Protein AF-A0AA36MC45-F1 (afdb_monomer_lite)

Secondary structure (DSSP, 8-state):
-HHHHHHHHHHHHHHHHHHHHHHHHHHHHHHHHHHHHHHTS-----S-----PPP-GGG--S--EE--STTBPPEEHHHHHTT----TTS-HHHHHHHHHHHHHHHHB--STTT--S-TTTTTSS-PPPPPHHHHHHHHHHHHHHTT---GGGGGTTHHHHHT-HHHHHT-SSHHHHHHHHHHHHHHHHHHHHHHHHHHHHHHHHHHTPEEETTTTEEEPHHHHHHHS----HHHHHHHHHHHHHHHHHHT--

Radius of gyration: 26.55 Å; chains: 1; bounding box: 64×47×85 Å

Foldseek 3Di:
DVVVVVVVVVVVVVVVVVVVVVVVLVVVVVVVVVVLVVLLPDPPDDPDDPPPQFQAPVLAPDWAWDDDDPPFDTDGLVVQCPPPDQDSPDPLLQSLLSSLLSNCFVGRQDPPVVDPPDPVVLVPPDDDDDDPVVVVSSLLRRCSRRNLNDPLLVVQPVSLVVVDPVLVVQDVDSVSSVVSSVVSNVVVSVSSSSNSSSNVSNVVQQSQWDQDPVVRGTHGPVNCVVPPPPPPVVVVVVVVVVVVVVVVVVVVD

pLDDT: mean 75.6, std 16.51, range [36.16, 95.88]

Structure (mmCIF, N/CA/C/O backbone):
data_AF-A0AA36MC45-F1
#
_entry.id   AF-A0AA36MC45-F1
#
loop_
_atom_site.group_PDB
_atom_site.id
_atom_site.type_symbol
_atom_site.label_atom_id
_atom_site.label_alt_id
_atom_site.label_comp_id
_atom_site.label_asym_id
_atom_site.label_entity_id
_atom_site.label_seq_id
_atom_site.pdbx_PDB_ins_code
_atom_site.Cartn_x
_atom_site.Cartn_y
_atom_site.Cartn_z
_atom_site.occupancy
_atom_site.B_iso_or_equiv
_atom_site.auth_seq_id
_atom_site.auth_comp_id
_atom_site.auth_asym_id
_atom_site.auth_atom_id
_atom_site.pdbx_PDB_model_num
ATOM 1 N N . MET A 1 1 ? -4.627 -20.693 -58.124 1.00 57.94 1 MET A N 1
ATOM 2 C CA . MET A 1 1 ? -5.281 -19.394 -57.821 1.00 57.94 1 MET A CA 1
ATOM 3 C C . MET A 1 1 ? -6.273 -19.441 -56.652 1.00 57.94 1 MET A C 1
ATOM 5 O O . MET A 1 1 ? -6.191 -18.562 -55.808 1.00 57.94 1 MET A O 1
ATOM 9 N N . ARG A 1 2 ? -7.156 -20.450 -56.522 1.00 63.50 2 ARG A N 1
ATOM 10 C CA . ARG A 1 2 ? -8.127 -20.527 -55.399 1.00 63.50 2 ARG A CA 1
ATOM 11 C C . ARG A 1 2 ? -7.493 -20.601 -53.994 1.00 63.50 2 ARG A C 1
ATOM 13 O O . ARG A 1 2 ? -7.976 -19.937 -53.088 1.00 63.50 2 ARG A O 1
ATOM 20 N N . ALA A 1 3 ? -6.378 -21.319 -53.832 1.00 69.06 3 ALA A N 1
ATOM 21 C CA . ALA A 1 3 ? -5.679 -21.430 -52.543 1.00 69.06 3 ALA A CA 1
ATOM 22 C C . ALA A 1 3 ? -5.082 -20.094 -52.048 1.00 69.06 3 ALA A C 1
ATOM 24 O O . ALA A 1 3 ? -5.186 -19.765 -50.872 1.00 69.06 3 ALA A O 1
ATOM 25 N N . ALA A 1 4 ? -4.526 -19.281 -52.953 1.00 67.94 4 ALA A N 1
ATOM 26 C CA . ALA A 1 4 ? -3.970 -17.970 -52.607 1.00 67.94 4 ALA A CA 1
ATOM 27 C C . ALA A 1 4 ? -5.061 -16.966 -52.188 1.00 67.94 4 ALA A C 1
ATOM 29 O O . ALA A 1 4 ? -4.868 -16.197 -51.252 1.00 67.94 4 ALA A O 1
ATOM 30 N N . ALA A 1 5 ? -6.231 -17.010 -52.836 1.00 75.31 5 ALA A N 1
ATOM 31 C CA . ALA A 1 5 ? -7.375 -16.178 -52.460 1.00 75.31 5 ALA A CA 1
ATOM 32 C C . ALA A 1 5 ? -7.926 -16.536 -51.064 1.00 75.31 5 ALA A C 1
ATOM 34 O O . ALA A 1 5 ? -8.282 -15.635 -50.306 1.00 75.31 5 ALA A O 1
ATOM 35 N N . SER A 1 6 ? -7.931 -17.826 -50.705 1.00 79.12 6 SER A N 1
ATOM 36 C CA . SER A 1 6 ? -8.333 -18.305 -49.373 1.00 79.12 6 SER A CA 1
ATOM 37 C C . SER A 1 6 ? -7.405 -17.789 -48.269 1.00 79.12 6 SER A C 1
ATOM 39 O O . SER A 1 6 ? -7.880 -17.235 -47.283 1.00 79.12 6 SER A O 1
ATOM 41 N N . LEU A 1 7 ? -6.084 -17.882 -48.466 1.00 77.06 7 LEU A N 1
ATOM 42 C CA . LEU A 1 7 ? -5.090 -17.414 -47.489 1.00 77.06 7 LEU A CA 1
ATOM 43 C C . LEU A 1 7 ? -5.151 -15.895 -47.262 1.00 77.06 7 LEU A C 1
ATOM 45 O O . LEU A 1 7 ? -4.988 -15.419 -46.140 1.00 77.06 7 LEU A O 1
ATOM 49 N N . ILE A 1 8 ? -5.422 -15.115 -48.314 1.00 79.75 8 ILE A N 1
ATOM 50 C CA . ILE A 1 8 ? -5.584 -13.657 -48.199 1.00 79.75 8 ILE A CA 1
ATOM 51 C C . ILE A 1 8 ? -6.858 -13.305 -47.418 1.00 79.75 8 ILE A C 1
ATOM 53 O O . ILE A 1 8 ? -6.854 -12.348 -46.639 1.00 79.75 8 ILE A O 1
ATOM 57 N N . LEU A 1 9 ? -7.946 -14.055 -47.619 1.00 79.62 9 LEU A N 1
ATOM 58 C CA . LEU A 1 9 ? -9.201 -13.854 -46.895 1.00 79.62 9 LEU A CA 1
ATOM 59 C C . LEU A 1 9 ? -9.033 -14.168 -45.402 1.00 79.62 9 LEU A C 1
ATOM 61 O O . LEU A 1 9 ? -9.428 -13.363 -44.560 1.00 79.62 9 LEU A O 1
ATOM 65 N N . GLU A 1 10 ? -8.378 -15.282 -45.087 1.00 80.38 10 GLU A N 1
ATOM 66 C CA . GLU A 1 10 ? -8.095 -15.720 -43.719 1.00 80.38 10 GLU A CA 1
ATOM 67 C C . GLU A 1 10 ? -7.164 -14.737 -42.990 1.00 80.38 10 GLU A C 1
ATOM 69 O O . GLU A 1 10 ? -7.444 -14.317 -41.869 1.00 80.38 10 GLU A O 1
ATOM 74 N N . ALA A 1 11 ? -6.117 -14.241 -43.659 1.00 75.69 11 ALA A N 1
ATOM 75 C CA . ALA A 1 11 ? -5.245 -13.206 -43.104 1.00 75.69 11 ALA A CA 1
ATOM 76 C C . ALA A 1 11 ? -5.991 -11.887 -42.826 1.00 75.69 11 ALA A C 1
ATOM 78 O O . ALA A 1 11 ? -5.711 -11.210 -41.833 1.00 75.69 11 ALA A O 1
ATOM 79 N N . LYS A 1 12 ? -6.955 -11.508 -43.679 1.00 79.44 12 LYS A N 1
ATOM 80 C CA . LYS A 1 12 ? -7.811 -10.332 -43.445 1.00 79.44 12 LYS A CA 1
ATOM 81 C C . LYS A 1 12 ? -8.752 -10.544 -42.259 1.00 79.44 12 LYS A C 1
ATOM 83 O O . LYS A 1 12 ? -8.870 -9.637 -41.436 1.00 79.44 12 LYS A O 1
ATOM 88 N N . GLN A 1 13 ? -9.365 -11.722 -42.147 1.00 79.38 13 GLN A N 1
ATOM 89 C CA . GLN A 1 13 ? -10.231 -12.077 -41.021 1.00 79.38 13 GLN A CA 1
ATOM 90 C C . GLN A 1 13 ? -9.454 -12.083 -39.700 1.00 79.38 13 GLN A C 1
ATOM 92 O O . GLN A 1 13 ? -9.873 -11.420 -38.751 1.00 79.38 13 GLN A O 1
ATOM 97 N N . ASN A 1 14 ? -8.268 -12.692 -39.668 1.00 73.44 14 ASN A N 1
ATOM 98 C CA . ASN A 1 14 ? -7.398 -12.699 -38.490 1.00 73.44 14 ASN A CA 1
ATOM 99 C C . ASN A 1 14 ? -6.959 -11.286 -38.083 1.00 73.44 14 ASN A C 1
ATOM 101 O O . ASN A 1 14 ? -6.975 -10.949 -36.902 1.00 73.44 14 ASN A O 1
ATOM 105 N N . ARG A 1 15 ? -6.643 -10.407 -39.046 1.00 74.69 15 ARG A N 1
ATOM 106 C CA . ARG A 1 15 ? -6.354 -8.992 -38.748 1.00 74.69 15 ARG A CA 1
ATOM 107 C C . ARG A 1 15 ? -7.560 -8.266 -38.158 1.00 74.69 15 ARG A C 1
ATOM 109 O O . ARG A 1 15 ? -7.391 -7.514 -37.202 1.00 74.69 15 ARG A O 1
ATOM 116 N N . SER A 1 16 ? -8.759 -8.478 -38.705 1.00 74.81 16 SER A N 1
ATOM 117 C CA . SER A 1 16 ? -9.977 -7.860 -38.163 1.00 74.81 16 SER A CA 1
ATOM 118 C C . SER A 1 16 ? -10.324 -8.380 -36.769 1.00 74.81 16 SER A C 1
ATOM 120 O O . SER A 1 16 ? -10.692 -7.588 -35.907 1.00 74.81 16 SER A O 1
ATOM 122 N N . PHE A 1 17 ? -10.133 -9.677 -36.527 1.00 74.56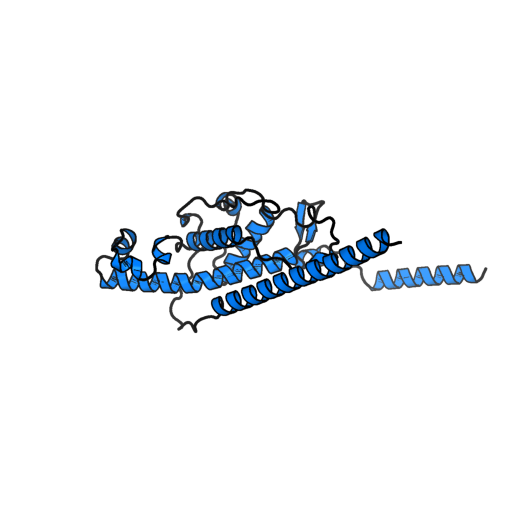 17 PHE A N 1
ATOM 123 C CA . PHE A 1 17 ? -10.363 -10.300 -35.230 1.00 74.56 17 PHE A CA 1
ATOM 124 C C . PHE A 1 17 ? -9.383 -9.768 -34.181 1.00 74.56 17 PHE A C 1
ATOM 126 O O . PHE A 1 17 ? -9.813 -9.268 -33.147 1.00 74.56 17 PHE A O 1
ATOM 133 N N . ASN A 1 18 ? -8.082 -9.757 -34.484 1.00 74.69 18 ASN A N 1
ATOM 134 C CA . ASN A 1 18 ? -7.063 -9.214 -33.581 1.00 74.69 18 ASN A CA 1
ATOM 135 C C . ASN A 1 18 ? -7.306 -7.732 -33.268 1.00 74.69 18 ASN A C 1
ATOM 137 O O . ASN A 1 18 ? -7.135 -7.305 -32.129 1.00 74.69 18 ASN A O 1
ATOM 141 N N . LYS A 1 19 ? -7.754 -6.951 -34.260 1.00 77.19 19 LYS A N 1
ATOM 142 C CA . LYS A 1 19 ? -8.135 -5.551 -34.052 1.00 77.19 19 LYS A CA 1
ATOM 143 C C . LYS A 1 19 ? -9.331 -5.421 -33.100 1.00 77.19 19 LYS A C 1
ATOM 145 O O . LYS A 1 19 ? -9.282 -4.592 -32.200 1.00 77.19 19 LYS A O 1
ATOM 150 N N . ALA A 1 20 ? -10.367 -6.242 -33.265 1.00 73.50 20 ALA A N 1
ATOM 151 C CA . ALA A 1 20 ? -11.544 -6.223 -32.398 1.00 73.50 20 ALA A CA 1
ATOM 152 C C . ALA A 1 20 ? -11.223 -6.656 -30.955 1.00 73.50 20 ALA A C 1
ATOM 154 O O . ALA A 1 20 ? -11.701 -6.033 -30.008 1.00 73.50 20 ALA A O 1
ATOM 155 N N . VAL A 1 21 ? -10.378 -7.679 -30.778 1.00 74.50 21 VAL A N 1
ATOM 156 C CA . VAL A 1 21 ? -9.887 -8.109 -29.456 1.00 74.50 21 VAL A CA 1
ATOM 157 C C . VAL A 1 21 ? -9.130 -6.969 -28.776 1.00 74.50 21 VAL A C 1
ATOM 159 O O . VAL A 1 21 ? -9.449 -6.607 -27.646 1.00 74.50 21 VAL A O 1
ATOM 162 N N . TYR A 1 22 ? -8.207 -6.328 -29.495 1.00 66.38 22 TYR A N 1
ATOM 163 C CA . TYR A 1 22 ? -7.443 -5.192 -28.982 1.00 66.38 22 TYR A CA 1
ATOM 164 C C . TYR A 1 22 ? -8.337 -3.997 -28.604 1.00 66.38 22 TYR A C 1
ATOM 166 O O . TYR A 1 22 ? -8.178 -3.393 -27.543 1.00 66.38 22 TYR A O 1
ATOM 174 N N . GLU A 1 23 ? -9.325 -3.667 -29.438 1.00 71.25 23 GLU A N 1
ATOM 175 C CA . GLU A 1 23 ? -10.296 -2.609 -29.141 1.00 71.25 23 GLU A CA 1
ATOM 176 C C . GLU A 1 23 ? -11.145 -2.936 -27.901 1.00 71.25 23 GLU A C 1
ATOM 178 O O . GLU A 1 23 ? -11.394 -2.047 -27.083 1.00 71.25 23 GLU A O 1
ATOM 183 N N . SER A 1 24 ? -11.536 -4.200 -27.717 1.00 71.19 24 SER A N 1
ATOM 184 C CA . SER A 1 24 ? -12.249 -4.667 -26.522 1.00 71.19 24 SER A CA 1
ATOM 185 C C . SER A 1 24 ? -11.396 -4.533 -25.257 1.00 71.19 24 SER A C 1
ATOM 187 O O . SER A 1 24 ? -11.865 -3.991 -24.255 1.00 71.19 24 SER A O 1
ATOM 189 N N . GLU A 1 25 ? -10.131 -4.955 -25.297 1.00 63.25 25 GLU A N 1
ATOM 190 C CA . GLU A 1 25 ? -9.193 -4.808 -24.174 1.00 63.25 25 GLU A CA 1
ATOM 191 C C . GLU A 1 25 ? -8.994 -3.336 -23.783 1.00 63.25 25 GLU A C 1
ATOM 193 O O . GLU A 1 25 ? -8.979 -2.999 -22.596 1.00 63.25 25 GLU A O 1
ATOM 198 N N . ILE A 1 26 ? -8.934 -2.428 -24.766 1.00 65.25 26 ILE A N 1
ATOM 199 C CA . ILE A 1 26 ? -8.875 -0.981 -24.516 1.00 65.25 26 ILE A CA 1
ATOM 200 C C . ILE A 1 26 ? -10.129 -0.492 -23.791 1.00 65.25 26 ILE A C 1
ATOM 202 O O . ILE A 1 26 ? -10.025 0.339 -22.884 1.00 65.25 26 ILE A O 1
ATOM 206 N N . GLN A 1 27 ? -11.315 -0.946 -24.201 1.00 66.44 27 GLN A N 1
ATOM 207 C CA . GLN A 1 27 ? -12.558 -0.532 -23.552 1.00 66.44 27 GLN A CA 1
ATOM 208 C C . GLN A 1 27 ? -12.622 -1.047 -22.116 1.00 66.44 27 GLN A C 1
ATOM 210 O O . GLN A 1 27 ? -12.911 -0.258 -21.219 1.00 66.44 27 GLN A O 1
ATOM 215 N N . ILE A 1 28 ? -12.255 -2.308 -21.874 1.00 68.94 28 ILE A N 1
ATOM 216 C CA . ILE A 1 28 ? -12.167 -2.875 -20.521 1.00 68.94 28 ILE A CA 1
ATOM 217 C C . ILE A 1 28 ? -11.211 -2.040 -19.660 1.00 68.94 28 ILE A C 1
ATOM 219 O O . ILE A 1 28 ? -11.599 -1.575 -18.592 1.00 68.94 28 ILE A O 1
ATOM 223 N N . ALA A 1 29 ? -10.014 -1.720 -20.160 1.00 64.38 29 ALA A N 1
ATOM 224 C CA . ALA A 1 29 ? -9.058 -0.887 -19.430 1.00 64.38 29 ALA A CA 1
ATOM 225 C C . ALA A 1 29 ? -9.584 0.536 -19.146 1.00 64.38 29 ALA A C 1
ATOM 227 O O . ALA A 1 29 ? -9.292 1.115 -18.095 1.00 64.38 29 ALA A O 1
ATOM 228 N N . LYS A 1 30 ? -10.370 1.122 -20.061 1.00 66.94 30 LYS A N 1
ATOM 229 C CA . LYS A 1 30 ? -11.036 2.420 -19.845 1.00 66.94 30 LYS A CA 1
ATOM 230 C C . LYS A 1 30 ? -12.113 2.330 -18.768 1.00 66.94 30 LYS A C 1
ATOM 232 O O . LYS A 1 30 ? -12.169 3.219 -17.920 1.00 66.94 30 LYS A O 1
ATOM 237 N N . TYR A 1 31 ? -12.930 1.280 -18.786 1.00 69.56 31 TYR A N 1
ATOM 238 C CA . TYR A 1 31 ? -13.945 1.035 -17.763 1.00 69.56 31 TYR A CA 1
ATOM 239 C C . TYR A 1 31 ? -13.312 0.784 -16.396 1.00 69.56 31 TYR A C 1
ATOM 241 O O . TYR A 1 31 ? -13.719 1.427 -15.433 1.00 69.56 31 TYR A O 1
ATOM 249 N N . ASP A 1 32 ? -12.260 -0.028 -16.319 1.00 64.56 32 ASP A N 1
ATOM 250 C CA . ASP A 1 32 ? -11.496 -0.250 -15.087 1.00 64.56 32 ASP A CA 1
ATOM 251 C C . ASP A 1 32 ? -10.921 1.059 -14.547 1.00 64.56 32 ASP A C 1
ATOM 253 O O . ASP A 1 32 ? -10.994 1.344 -13.352 1.00 64.56 32 ASP A O 1
ATOM 257 N N . ARG A 1 33 ? -10.367 1.899 -15.428 1.00 68.12 33 ARG A N 1
ATOM 258 C CA . ARG A 1 33 ? -9.849 3.216 -15.044 1.00 68.12 33 ARG A CA 1
ATOM 259 C C . ARG A 1 33 ? -10.955 4.123 -14.507 1.00 68.12 33 ARG A C 1
ATOM 261 O O . ARG A 1 33 ? -10.720 4.835 -13.531 1.00 68.12 33 ARG A O 1
ATOM 268 N N . LEU A 1 34 ? -12.136 4.106 -15.123 1.00 66.31 34 LEU A N 1
ATOM 269 C CA . LEU A 1 34 ? -13.298 4.857 -14.649 1.00 66.31 34 LEU A CA 1
ATOM 270 C C . LEU A 1 34 ? -13.782 4.326 -13.297 1.00 66.31 34 LEU A C 1
ATOM 272 O O . LEU A 1 34 ? -13.931 5.123 -12.374 1.00 66.31 34 LEU A O 1
ATOM 276 N N . ALA A 1 35 ? -13.938 3.012 -13.141 1.00 66.25 35 ALA A N 1
ATOM 277 C CA . ALA A 1 35 ? -14.332 2.378 -11.884 1.00 66.25 35 ALA A CA 1
ATOM 278 C C . ALA A 1 35 ? -13.372 2.751 -10.743 1.00 66.25 35 ALA A C 1
ATOM 280 O O . ALA A 1 35 ? -13.807 3.257 -9.710 1.00 66.25 35 ALA A O 1
ATOM 281 N N . ARG A 1 36 ? -12.057 2.651 -10.979 1.00 66.81 36 ARG A N 1
ATOM 282 C CA . ARG A 1 36 ? -11.024 3.088 -10.025 1.00 66.81 36 ARG A CA 1
ATOM 283 C C . ARG A 1 36 ? -11.102 4.585 -9.727 1.00 66.81 36 ARG A C 1
ATOM 285 O O . ARG A 1 36 ? -10.881 4.992 -8.592 1.00 66.81 36 ARG A O 1
ATOM 292 N N . SER A 1 37 ? -11.417 5.418 -10.723 1.00 62.00 37 SER A N 1
ATOM 293 C CA . SER A 1 37 ? -11.566 6.864 -10.511 1.00 62.00 37 SER A CA 1
ATOM 294 C C . SER A 1 37 ? -12.770 7.201 -9.624 1.00 62.00 37 SER A C 1
ATOM 296 O O . SER A 1 37 ? -12.666 8.091 -8.780 1.00 62.00 37 SER A O 1
ATOM 298 N N . PHE A 1 38 ? -13.865 6.443 -9.754 1.00 60.22 38 PHE A N 1
ATOM 299 C CA . PHE A 1 38 ? -15.040 6.543 -8.891 1.00 60.22 38 PHE A CA 1
ATOM 300 C C . PHE A 1 38 ? -14.748 6.068 -7.465 1.00 60.22 38 PHE A C 1
ATOM 302 O O . PHE A 1 38 ? -15.152 6.738 -6.519 1.00 60.22 38 PHE A O 1
ATOM 309 N N . GLU A 1 39 ? -13.997 4.977 -7.298 1.00 57.47 39 GLU A N 1
ATOM 310 C CA . GLU A 1 39 ? -13.543 4.514 -5.977 1.00 57.47 39 GLU A CA 1
ATOM 311 C C . GLU A 1 39 ? -12.568 5.496 -5.309 1.00 57.47 39 GLU A C 1
ATOM 313 O O . GLU A 1 39 ? -12.565 5.633 -4.089 1.00 57.47 39 GLU A O 1
ATOM 318 N N . SER A 1 40 ? -11.760 6.207 -6.101 1.00 48.69 40 SER A N 1
ATOM 319 C CA . SER A 1 40 ? -10.777 7.182 -5.612 1.00 48.69 40 SER A CA 1
ATOM 320 C C . SER A 1 40 ? -11.342 8.575 -5.332 1.00 48.69 40 SER A C 1
ATOM 322 O O . SER A 1 40 ? -10.589 9.452 -4.903 1.00 48.69 40 SER A O 1
ATOM 324 N N . GLN A 1 41 ? -12.629 8.827 -5.608 1.00 48.31 41 GLN A N 1
ATOM 325 C CA . GLN A 1 41 ? -13.204 10.130 -5.299 1.00 48.31 41 GLN A CA 1
ATOM 326 C C . GLN A 1 41 ? -13.244 10.314 -3.779 1.00 48.31 41 GLN A C 1
ATOM 328 O O . GLN A 1 41 ? -13.919 9.543 -3.091 1.00 48.31 41 GLN A O 1
ATOM 333 N N . PRO A 1 42 ? -12.554 11.335 -3.237 1.00 45.16 42 PRO A N 1
ATOM 334 C CA . PRO A 1 42 ? -12.593 11.594 -1.814 1.00 45.16 42 PRO A CA 1
ATOM 335 C C . PRO A 1 42 ? -14.030 11.962 -1.451 1.00 45.16 42 PRO A C 1
ATOM 337 O O . PRO A 1 42 ? -14.544 13.013 -1.848 1.00 45.16 42 PRO A O 1
ATOM 340 N N . ARG A 1 43 ? -14.702 11.100 -0.681 1.00 51.12 43 ARG A N 1
ATOM 341 C CA . ARG A 1 43 ? -15.870 11.535 0.090 1.00 51.12 43 ARG A CA 1
ATOM 342 C C . ARG A 1 43 ? -15.370 12.702 0.929 1.00 51.12 43 ARG A C 1
ATOM 344 O O . ARG A 1 43 ? -14.407 12.511 1.660 1.00 51.12 43 ARG A O 1
ATOM 351 N N . LYS A 1 44 ? -15.951 13.898 0.753 1.00 42.22 44 LYS A N 1
ATOM 352 C CA . LYS A 1 44 ? -15.552 15.126 1.462 1.00 42.22 44 LYS A CA 1
ATOM 353 C C . LYS A 1 44 ? -15.325 14.795 2.937 1.00 42.22 44 LYS A C 1
ATOM 355 O O . LYS A 1 44 ? -16.289 14.602 3.676 1.00 42.22 44 LYS A O 1
ATOM 360 N N . ALA A 1 45 ? -14.061 14.662 3.323 1.00 45.88 45 ALA A N 1
ATOM 361 C CA . ALA A 1 45 ? -13.698 14.382 4.692 1.00 45.88 45 ALA A CA 1
ATOM 362 C C . ALA A 1 45 ? -14.035 15.645 5.479 1.00 45.88 45 ALA A C 1
ATOM 364 O O . ALA A 1 45 ? -13.573 16.733 5.145 1.00 45.88 45 ALA A O 1
ATOM 365 N N . LYS A 1 46 ? -14.901 15.510 6.485 1.00 43.56 46 LYS A N 1
ATOM 366 C CA . LYS A 1 46 ? -14.893 16.455 7.599 1.00 43.56 46 LYS A CA 1
ATOM 367 C C . LYS A 1 46 ? -13.491 16.398 8.203 1.00 43.56 46 LYS A C 1
ATOM 369 O O . LYS A 1 46 ? -12.962 15.300 8.352 1.00 43.56 46 LYS A O 1
ATOM 374 N N . ASP A 1 47 ? -12.929 17.559 8.521 1.00 44.66 47 ASP A N 1
ATOM 375 C CA . ASP A 1 47 ? -11.615 17.775 9.142 1.00 44.66 47 ASP A CA 1
ATOM 376 C C . ASP A 1 47 ? -11.494 17.105 10.524 1.00 44.66 47 ASP A C 1
ATOM 378 O O . ASP A 1 47 ? -11.435 17.757 11.563 1.00 44.66 47 ASP A O 1
ATOM 382 N N . THR A 1 48 ? -11.570 15.780 10.598 1.00 45.66 48 THR A N 1
ATOM 383 C CA . THR A 1 48 ? -11.627 15.063 11.873 1.00 45.66 48 THR A CA 1
ATOM 384 C C . THR A 1 48 ? -10.992 13.688 11.720 1.00 45.66 48 THR A C 1
ATOM 386 O O . THR A 1 48 ? -11.686 12.703 11.517 1.00 45.66 48 THR A O 1
ATOM 389 N N . HIS A 1 49 ? -9.657 13.654 11.737 1.00 43.78 49 HIS A N 1
ATOM 390 C CA . HIS A 1 49 ? -8.824 12.734 12.526 1.00 43.78 49 HIS A CA 1
ATOM 391 C C . HIS A 1 49 ? -7.352 12.916 12.118 1.00 43.78 49 HIS A C 1
ATOM 393 O O . HIS A 1 49 ? -6.880 12.346 11.141 1.00 43.78 49 HIS A O 1
ATOM 399 N N . GLU A 1 50 ? -6.604 13.689 12.909 1.00 51.62 50 GLU A N 1
ATOM 400 C CA . GLU A 1 50 ? -5.138 13.850 12.836 1.00 51.62 50 GLU A CA 1
ATOM 401 C C . GLU A 1 50 ? -4.361 12.595 13.297 1.00 51.62 50 GLU A C 1
ATOM 403 O O . GLU A 1 50 ? -3.224 12.685 13.751 1.00 51.62 50 GLU A O 1
ATOM 408 N N . GLN A 1 51 ? -4.947 11.397 13.208 1.00 57.16 51 GLN A N 1
ATOM 409 C CA . GLN A 1 51 ? -4.207 10.159 13.455 1.00 57.16 51 GLN A CA 1
ATOM 410 C C . GLN A 1 51 ? -3.700 9.601 12.131 1.00 57.16 51 GLN A C 1
ATOM 412 O O . GLN A 1 51 ? -4.274 8.693 11.528 1.00 57.16 51 GLN A O 1
ATOM 417 N N . THR A 1 52 ? -2.578 10.162 11.685 1.00 71.56 52 THR A N 1
ATOM 418 C CA . THR A 1 52 ? -1.754 9.541 10.651 1.00 71.56 52 THR A CA 1
ATOM 419 C C . THR A 1 52 ? -1.282 8.189 11.185 1.00 71.56 52 THR A C 1
ATOM 421 O O . THR A 1 52 ? -0.536 8.122 12.163 1.00 71.56 52 THR A O 1
ATOM 424 N N . ARG A 1 53 ? 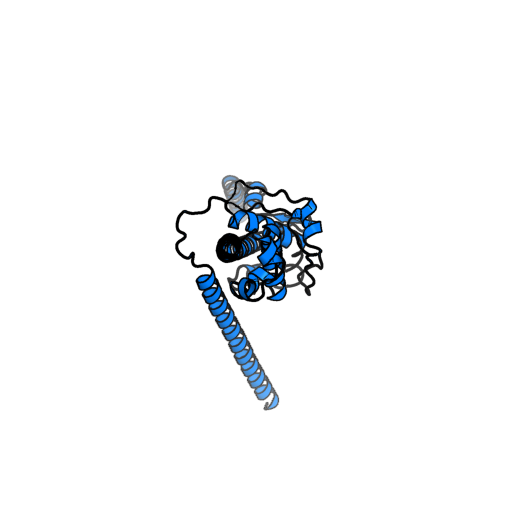-1.752 7.094 10.585 1.00 82.75 53 ARG A N 1
ATOM 425 C CA . ARG A 1 53 ? -1.308 5.744 10.939 1.00 82.75 53 ARG A CA 1
ATOM 426 C C . ARG A 1 53 ? 0.133 5.563 10.476 1.00 82.75 53 ARG A C 1
ATOM 428 O O . ARG A 1 53 ? 0.459 5.851 9.326 1.00 82.75 53 ARG A O 1
ATOM 435 N N . VAL A 1 54 ? 0.979 5.076 11.377 1.00 88.19 54 VAL A N 1
ATOM 436 C CA . VAL A 1 54 ? 2.397 4.823 11.103 1.00 88.19 54 VAL A CA 1
ATOM 437 C C . VAL A 1 54 ? 2.536 3.509 10.339 1.00 88.19 54 VAL A C 1
ATOM 439 O O . VAL A 1 54 ? 1.957 2.490 10.727 1.00 88.19 54 VAL A O 1
ATOM 442 N N . LEU A 1 55 ? 3.310 3.527 9.254 1.00 91.38 55 LEU A N 1
ATOM 443 C CA . LEU A 1 55 ? 3.641 2.323 8.497 1.00 91.38 55 LEU A CA 1
ATOM 444 C C . LEU A 1 55 ? 4.659 1.510 9.304 1.00 91.38 55 LEU A C 1
ATOM 446 O O . LEU A 1 55 ? 5.745 2.001 9.605 1.00 91.38 55 LEU A O 1
ATOM 450 N N . SER A 1 56 ? 4.330 0.267 9.650 1.00 92.88 56 SER A N 1
ATOM 451 C CA . SER A 1 56 ? 5.208 -0.578 10.460 1.00 92.88 56 SER A CA 1
ATOM 452 C C . SER A 1 56 ? 5.088 -2.050 10.098 1.00 92.88 56 SER A C 1
ATOM 454 O O . SER A 1 56 ? 3.992 -2.601 10.009 1.00 92.88 56 SER A O 1
ATOM 456 N N . LEU A 1 57 ? 6.236 -2.720 9.968 1.00 93.25 57 LEU A N 1
ATOM 457 C CA . LEU A 1 57 ? 6.294 -4.169 9.756 1.00 93.25 57 LEU A CA 1
ATOM 458 C C . LEU A 1 57 ? 5.805 -4.965 10.978 1.00 93.25 57 LEU A C 1
ATOM 460 O O . LEU A 1 57 ? 5.420 -6.120 10.832 1.00 93.25 57 LEU A O 1
ATOM 464 N N . ASN A 1 58 ? 5.758 -4.352 12.164 1.00 93.00 58 ASN A N 1
ATOM 465 C CA . ASN A 1 58 ? 5.222 -5.003 13.364 1.00 93.00 58 ASN A CA 1
ATOM 466 C C . ASN A 1 58 ? 3.694 -5.157 13.318 1.00 93.00 58 ASN A C 1
ATOM 468 O O . ASN A 1 58 ? 3.143 -5.939 14.084 1.00 93.00 58 ASN A O 1
ATOM 472 N N . ASN A 1 59 ? 3.014 -4.426 12.429 1.00 92.88 59 ASN A N 1
ATOM 473 C CA . ASN A 1 59 ? 1.562 -4.509 12.268 1.00 92.88 59 ASN A CA 1
ATOM 474 C C . ASN A 1 59 ? 1.124 -5.695 11.394 1.00 92.88 59 ASN A C 1
ATOM 476 O O . ASN A 1 59 ? -0.071 -5.966 11.277 1.00 92.88 59 ASN A O 1
ATOM 480 N N . LEU A 1 60 ? 2.069 -6.388 10.751 1.00 93.06 60 LEU A N 1
ATOM 481 C CA . LEU A 1 60 ? 1.755 -7.474 9.831 1.00 93.06 60 LEU A CA 1
ATOM 482 C C . LEU A 1 60 ? 1.126 -8.648 10.587 1.00 93.06 60 LEU A C 1
ATOM 484 O O . LEU A 1 60 ? 1.719 -9.208 11.507 1.00 93.06 60 LEU A O 1
ATOM 488 N N . THR A 1 61 ? -0.069 -9.049 10.161 1.00 89.38 61 THR A N 1
ATOM 489 C CA . THR A 1 61 ? -0.838 -10.128 10.805 1.00 89.38 61 THR A CA 1
ATOM 490 C C . THR A 1 61 ? -0.544 -11.501 10.206 1.00 89.38 61 THR A C 1
ATOM 492 O O . THR A 1 61 ? -0.936 -12.533 10.751 1.00 89.38 61 THR A O 1
ATOM 495 N N . ARG A 1 62 ? 0.140 -11.523 9.059 1.00 90.75 62 ARG A N 1
ATOM 496 C CA . ARG A 1 62 ? 0.428 -12.716 8.261 1.00 90.75 62 ARG A CA 1
ATOM 497 C C . ARG A 1 62 ? 1.677 -12.528 7.413 1.00 90.75 62 ARG A C 1
ATOM 499 O O . ARG A 1 62 ? 2.166 -11.417 7.215 1.00 90.75 62 ARG A O 1
ATOM 506 N N . THR A 1 63 ? 2.169 -13.635 6.871 1.00 91.69 63 THR A N 1
ATOM 507 C CA . THR A 1 63 ? 3.265 -13.623 5.905 1.00 91.69 63 THR A CA 1
ATOM 508 C C . THR A 1 63 ? 2.768 -13.148 4.545 1.00 91.69 63 THR A C 1
ATOM 510 O O . THR A 1 63 ? 1.781 -13.657 4.015 1.00 91.69 63 THR A O 1
ATOM 513 N N . TRP A 1 64 ? 3.490 -12.196 3.963 1.00 94.19 64 TRP A N 1
ATOM 514 C CA . TRP A 1 64 ? 3.151 -11.580 2.687 1.00 94.19 64 TRP A CA 1
ATOM 515 C C . TRP A 1 64 ? 4.121 -12.021 1.601 1.00 94.19 64 TRP A C 1
ATOM 517 O O . TRP A 1 64 ? 5.317 -11.745 1.687 1.00 94.19 64 TRP A O 1
ATOM 527 N N . LYS A 1 65 ? 3.610 -12.696 0.568 1.00 92.50 65 LYS A N 1
ATOM 528 C CA . LYS A 1 65 ? 4.411 -13.184 -0.560 1.00 92.50 65 LYS A CA 1
ATOM 529 C C . LYS A 1 65 ? 3.772 -12.774 -1.876 1.00 92.50 65 LYS A C 1
ATOM 531 O O . LYS A 1 65 ? 2.557 -12.858 -2.023 1.00 92.50 65 LYS A O 1
ATOM 536 N N . LEU A 1 66 ? 4.601 -12.360 -2.826 1.00 88.69 66 LEU A N 1
ATOM 537 C CA . LEU A 1 66 ? 4.219 -12.257 -4.228 1.00 88.69 66 LEU A CA 1
ATOM 538 C C . LEU A 1 66 ? 4.641 -13.554 -4.904 1.00 88.69 66 LEU A C 1
ATOM 540 O O . LEU A 1 66 ? 5.835 -13.802 -5.057 1.00 88.69 66 LEU A O 1
ATOM 544 N N . ASP A 1 67 ? 3.668 -14.384 -5.263 1.00 81.69 67 ASP A N 1
ATOM 545 C CA . ASP A 1 67 ? 3.875 -15.617 -6.021 1.00 81.69 67 ASP A CA 1
ATOM 546 C C . ASP A 1 67 ? 3.072 -15.540 -7.314 1.00 81.69 67 ASP A C 1
ATOM 548 O O . ASP A 1 67 ? 1.949 -16.026 -7.400 1.00 81.69 67 ASP A O 1
ATOM 552 N N . GLU A 1 68 ? 3.635 -14.844 -8.296 1.00 77.25 68 GLU A N 1
ATOM 553 C CA . GLU A 1 68 ? 3.029 -14.704 -9.612 1.00 77.25 68 GLU A CA 1
ATOM 554 C C . GLU A 1 68 ? 4.009 -15.076 -10.714 1.00 77.25 68 GLU A C 1
ATOM 556 O O . GLU A 1 68 ? 5.229 -15.070 -10.519 1.00 77.25 68 GLU A O 1
ATOM 561 N N . ALA A 1 69 ? 3.454 -15.436 -11.871 1.00 68.31 69 ALA A N 1
ATOM 562 C CA . ALA A 1 69 ? 4.247 -15.768 -13.044 1.00 68.31 69 ALA A CA 1
ATOM 563 C C . ALA A 1 69 ? 5.046 -14.546 -13.543 1.00 68.31 69 ALA A C 1
ATOM 565 O O . ALA A 1 69 ? 4.818 -13.399 -13.141 1.00 68.31 69 ALA A O 1
ATOM 566 N N . ALA A 1 70 ? 6.000 -14.792 -14.447 1.00 61.94 70 ALA A N 1
ATOM 567 C CA . ALA A 1 70 ? 6.767 -13.728 -15.092 1.00 61.94 70 ALA A CA 1
ATOM 568 C C . ALA A 1 70 ? 5.832 -12.597 -15.589 1.00 61.94 70 ALA A C 1
ATOM 570 O O . ALA A 1 70 ? 4.767 -12.889 -16.136 1.00 61.94 70 ALA A O 1
ATOM 571 N N . PRO A 1 71 ? 6.193 -11.312 -15.404 1.00 67.56 71 PRO A N 1
ATOM 572 C CA . PRO A 1 71 ? 7.532 -10.799 -15.091 1.00 67.56 71 PRO A CA 1
ATOM 573 C C . PRO A 1 71 ? 7.848 -10.637 -13.590 1.00 67.56 71 PRO A C 1
ATOM 575 O O . PRO A 1 71 ? 8.893 -10.071 -13.260 1.00 67.56 71 PRO A O 1
ATOM 578 N N . PHE A 1 72 ? 6.974 -11.079 -12.680 1.00 75.00 72 PHE A N 1
ATOM 579 C CA . PHE A 1 72 ? 7.182 -10.903 -11.240 1.00 75.00 72 PHE A CA 1
ATOM 580 C C . PHE A 1 72 ? 8.116 -11.976 -10.680 1.00 75.00 72 PHE A C 1
ATOM 582 O O . PHE A 1 72 ? 7.967 -13.167 -10.948 1.00 75.00 72 PHE A O 1
ATOM 589 N N . LYS A 1 73 ? 9.099 -11.555 -9.882 1.00 77.56 73 LYS A N 1
ATOM 590 C CA . LYS A 1 73 ? 9.916 -12.482 -9.097 1.00 77.56 73 LYS A CA 1
ATOM 591 C C . LYS A 1 73 ? 9.130 -12.953 -7.873 1.00 77.56 73 LYS A C 1
ATOM 593 O O . LYS A 1 73 ? 8.529 -12.142 -7.173 1.00 77.56 73 LYS A O 1
ATOM 598 N N . ARG A 1 74 ? 9.216 -14.245 -7.555 1.00 85.00 74 ARG A N 1
ATOM 599 C CA . ARG A 1 74 ? 8.720 -14.769 -6.277 1.00 85.00 74 ARG A CA 1
ATOM 600 C C . ARG A 1 74 ? 9.505 -14.176 -5.119 1.00 85.00 74 ARG A C 1
ATOM 602 O O . ARG A 1 74 ? 10.720 -14.377 -5.054 1.00 85.00 74 ARG A O 1
ATOM 609 N N . VAL A 1 75 ? 8.833 -13.442 -4.237 1.00 89.19 75 VAL A N 1
ATOM 610 C CA . VAL A 1 75 ? 9.485 -12.746 -3.122 1.00 89.19 75 VAL A CA 1
ATOM 611 C C . VAL A 1 75 ? 8.569 -12.634 -1.905 1.00 89.19 75 VAL A C 1
ATOM 613 O O . VAL A 1 75 ? 7.371 -12.379 -2.034 1.00 89.19 75 VAL A O 1
ATOM 616 N N . GLU A 1 76 ? 9.157 -12.761 -0.715 1.00 92.25 76 GLU A N 1
ATOM 617 C CA . GLU A 1 76 ? 8.532 -12.368 0.546 1.00 92.25 76 GLU A CA 1
ATOM 618 C C . GLU A 1 76 ? 8.657 -10.850 0.746 1.00 92.25 76 GLU A C 1
ATOM 620 O O . GLU A 1 76 ? 9.752 -10.296 0.853 1.00 92.25 76 GLU A O 1
ATOM 625 N N . ILE A 1 77 ? 7.521 -10.152 0.764 1.00 92.31 77 ILE A N 1
ATOM 626 C CA . ILE A 1 77 ? 7.477 -8.684 0.818 1.00 92.31 77 ILE A CA 1
ATOM 627 C C . ILE A 1 77 ? 8.153 -8.124 2.086 1.00 92.31 77 ILE A C 1
ATOM 629 O O . ILE A 1 77 ? 8.908 -7.157 1.959 1.00 92.31 77 ILE A O 1
ATOM 633 N N . PRO A 1 78 ? 7.947 -8.689 3.295 1.00 93.00 78 PRO A N 1
ATOM 634 C CA . PRO A 1 78 ? 8.550 -8.143 4.510 1.00 93.00 78 PRO A CA 1
ATOM 635 C C . PRO A 1 78 ? 10.079 -8.188 4.476 1.00 93.00 78 PRO A C 1
ATOM 637 O O . PRO A 1 78 ? 10.718 -7.226 4.893 1.00 93.00 78 PRO A O 1
ATOM 640 N N . GLU A 1 79 ? 10.663 -9.251 3.913 1.00 91.31 79 GLU A N 1
ATOM 641 C CA . GLU A 1 79 ? 12.117 -9.409 3.793 1.00 91.31 79 GLU A CA 1
ATOM 642 C C . GLU A 1 79 ? 12.747 -8.314 2.925 1.00 91.31 79 GLU A C 1
ATOM 644 O O . GLU A 1 79 ? 13.827 -7.812 3.242 1.00 91.31 79 GLU A O 1
ATOM 649 N N . LEU A 1 80 ? 12.049 -7.877 1.868 1.00 90.12 80 LEU A N 1
ATOM 650 C CA . LEU A 1 80 ? 12.493 -6.739 1.059 1.00 90.12 80 LEU A CA 1
ATOM 651 C C . LEU A 1 80 ? 12.561 -5.456 1.886 1.00 90.12 80 LEU A C 1
ATOM 653 O O . LEU A 1 80 ? 13.496 -4.667 1.751 1.00 90.12 80 LEU A O 1
ATOM 657 N N . LEU A 1 81 ? 11.557 -5.235 2.730 1.00 92.00 81 LEU A N 1
ATOM 658 C CA . LEU A 1 81 ? 11.361 -3.976 3.439 1.00 92.00 81 LEU A CA 1
ATOM 659 C C . LEU A 1 81 ? 12.170 -3.859 4.731 1.00 92.00 81 LEU A C 1
ATOM 661 O O . LEU A 1 81 ? 12.189 -2.780 5.312 1.00 92.00 81 LEU A O 1
ATOM 665 N N . VAL A 1 82 ? 12.907 -4.894 5.147 1.00 89.81 82 VAL A N 1
ATOM 666 C CA . VAL A 1 82 ? 13.798 -4.831 6.325 1.00 89.81 82 VAL A CA 1
ATOM 667 C C . VAL A 1 82 ? 14.788 -3.664 6.230 1.00 89.81 82 VAL A C 1
ATOM 669 O O . VAL A 1 82 ? 15.144 -3.059 7.236 1.00 89.81 82 VAL A O 1
ATOM 672 N N . ARG A 1 83 ? 15.232 -3.327 5.013 1.00 85.81 83 ARG A N 1
ATOM 673 C CA . ARG A 1 83 ? 16.169 -2.217 4.755 1.00 85.81 83 ARG A CA 1
ATOM 674 C C . ARG A 1 83 ? 15.477 -0.914 4.353 1.00 85.81 83 ARG A C 1
ATOM 676 O O . ARG A 1 83 ? 16.156 0.065 4.047 1.00 85.81 83 ARG A O 1
ATOM 683 N N . PHE A 1 84 ? 14.149 -0.903 4.290 1.00 89.56 84 PHE A N 1
ATOM 684 C CA . PHE A 1 84 ? 13.384 0.266 3.889 1.00 89.56 84 PHE A CA 1
ATOM 685 C C . PHE A 1 84 ? 13.172 1.195 5.087 1.00 89.56 84 PHE A C 1
ATOM 687 O O . PHE A 1 84 ? 12.729 0.766 6.148 1.00 89.56 84 PHE A O 1
ATOM 694 N N . SER A 1 85 ? 13.461 2.486 4.908 1.00 87.25 85 SER A N 1
ATOM 695 C CA . SER A 1 85 ? 13.159 3.503 5.912 1.00 87.25 85 SER A CA 1
ATOM 696 C C . SER A 1 85 ? 11.781 4.116 5.668 1.00 87.25 85 SER A C 1
ATOM 698 O O . SER A 1 85 ? 11.531 4.782 4.653 1.00 87.25 85 SER A O 1
ATOM 700 N N . PHE A 1 86 ? 10.887 3.897 6.629 1.00 86.12 86 PHE A N 1
ATOM 701 C CA . PHE A 1 86 ? 9.602 4.583 6.700 1.00 86.12 86 PHE A CA 1
ATOM 702 C C . PHE A 1 86 ? 9.829 6.052 7.078 1.00 86.12 86 PHE A C 1
ATOM 704 O O . PHE A 1 86 ? 10.710 6.366 7.879 1.00 86.12 86 PHE A O 1
ATOM 711 N N . ASN A 1 87 ? 9.091 6.959 6.438 1.00 82.19 87 ASN A N 1
ATOM 712 C CA . ASN A 1 87 ? 9.177 8.394 6.688 1.00 82.19 87 ASN A CA 1
ATOM 713 C C . ASN A 1 87 ? 7.793 8.929 7.044 1.00 82.19 87 ASN A C 1
ATOM 715 O O . ASN A 1 87 ? 6.942 9.031 6.174 1.00 82.19 87 ASN A O 1
ATOM 719 N N . ASP A 1 88 ? 7.576 9.352 8.280 1.00 78.94 88 ASP A N 1
ATOM 720 C CA . ASP A 1 88 ? 6.238 9.772 8.716 1.00 78.94 88 ASP A CA 1
ATOM 721 C C . ASP A 1 88 ? 5.925 11.247 8.404 1.00 78.94 88 ASP A C 1
ATOM 723 O O . ASP A 1 88 ? 4.853 11.742 8.735 1.00 78.94 88 ASP A O 1
ATOM 727 N N . THR A 1 89 ? 6.844 11.963 7.742 1.00 82.75 89 THR A N 1
ATOM 728 C CA . THR A 1 89 ? 6.676 13.394 7.417 1.00 82.75 89 THR A CA 1
ATOM 729 C C . THR A 1 89 ? 5.908 13.658 6.120 1.00 82.75 89 THR A C 1
ATOM 731 O O . THR A 1 89 ? 5.451 14.777 5.891 1.00 82.75 89 THR A O 1
ATOM 734 N N . GLU A 1 90 ? 5.776 12.656 5.249 1.00 84.31 90 GLU A N 1
ATOM 735 C CA . GLU A 1 90 ? 5.100 12.789 3.957 1.00 84.31 90 GLU A CA 1
ATOM 736 C C . GLU A 1 90 ? 3.599 12.456 4.056 1.00 84.31 90 GLU A C 1
ATOM 738 O O . GLU A 1 90 ? 3.181 11.683 4.921 1.00 84.31 90 GLU A O 1
ATOM 743 N N . PRO A 1 91 ? 2.764 12.978 3.136 1.00 86.94 91 PRO A N 1
ATOM 744 C CA . PRO A 1 91 ? 1.377 12.545 3.006 1.00 86.94 91 PRO A CA 1
ATOM 745 C C . PRO A 1 91 ? 1.256 11.026 2.828 1.00 86.94 91 PRO A C 1
ATOM 747 O O . PRO A 1 91 ? 2.074 10.399 2.151 1.00 86.94 91 PRO A O 1
ATOM 750 N N . CYS A 1 92 ? 0.180 10.442 3.354 1.00 88.62 92 CYS A N 1
ATOM 751 C CA . CYS A 1 92 ? -0.001 8.992 3.407 1.00 88.62 92 CYS A CA 1
ATOM 752 C C . CYS A 1 92 ? 0.155 8.285 2.043 1.00 88.62 92 CYS A C 1
ATOM 754 O O . CYS A 1 92 ? 0.966 7.363 1.915 1.00 88.62 92 CYS A O 1
ATOM 756 N N . TYR A 1 93 ? -0.526 8.753 0.986 1.00 89.12 93 TYR A N 1
ATOM 757 C CA . TYR A 1 93 ? -0.347 8.186 -0.358 1.00 89.12 93 TYR A CA 1
ATOM 758 C C . TYR A 1 93 ? 1.104 8.246 -0.873 1.00 89.12 93 TYR A C 1
ATOM 760 O O . TYR A 1 93 ? 1.495 7.393 -1.671 1.00 89.12 93 TYR A O 1
ATOM 768 N N . GLN A 1 94 ? 1.916 9.229 -0.460 1.00 90.75 94 GLN A N 1
ATOM 769 C CA . GLN A 1 94 ? 3.325 9.320 -0.866 1.00 90.75 94 GLN A CA 1
ATOM 770 C C . GLN A 1 94 ? 4.171 8.266 -0.153 1.00 90.75 94 GLN A C 1
ATOM 772 O O . GLN A 1 94 ? 4.994 7.615 -0.800 1.00 90.75 94 GLN A O 1
ATOM 777 N N . ASN A 1 95 ? 3.898 8.012 1.127 1.00 92.31 95 ASN A N 1
ATOM 778 C CA . ASN A 1 95 ? 4.526 6.922 1.870 1.00 92.31 95 ASN A CA 1
ATOM 779 C C . ASN A 1 95 ? 4.222 5.559 1.255 1.00 92.31 95 ASN A C 1
ATOM 781 O O . ASN A 1 95 ? 5.146 4.787 0.984 1.00 92.31 95 ASN A O 1
ATOM 785 N N . PHE A 1 96 ? 2.957 5.302 0.916 1.00 94.62 96 PHE A N 1
ATOM 786 C CA . PHE A 1 96 ? 2.601 4.107 0.156 1.00 94.62 96 PHE A CA 1
ATOM 787 C C . PHE A 1 96 ? 3.303 4.063 -1.200 1.00 94.62 96 PHE A C 1
ATOM 789 O O . PHE A 1 96 ? 3.866 3.032 -1.563 1.00 94.62 96 PHE A O 1
ATOM 796 N N . ALA A 1 97 ? 3.354 5.179 -1.932 1.00 93.00 97 ALA A N 1
ATOM 797 C CA . ALA A 1 97 ? 4.062 5.227 -3.206 1.00 93.00 97 ALA A CA 1
ATOM 798 C C . ALA A 1 97 ? 5.553 4.895 -3.063 1.00 93.00 97 ALA A C 1
ATOM 800 O O . ALA A 1 97 ? 6.110 4.214 -3.921 1.00 93.00 97 ALA A O 1
ATOM 801 N N . ARG A 1 98 ? 6.216 5.329 -1.987 1.00 93.25 98 ARG A N 1
ATOM 802 C CA . ARG A 1 98 ? 7.615 4.975 -1.715 1.00 93.25 98 ARG A CA 1
ATOM 803 C C . ARG A 1 98 ? 7.784 3.481 -1.458 1.00 93.25 98 ARG A C 1
ATOM 805 O O . ARG A 1 98 ? 8.673 2.884 -2.066 1.00 93.25 98 ARG A O 1
ATOM 812 N N . VAL A 1 99 ? 6.933 2.893 -0.617 1.00 94.50 99 VAL A N 1
ATOM 813 C CA . VAL A 1 99 ? 6.946 1.450 -0.324 1.00 94.50 99 VAL A CA 1
ATOM 814 C C . VAL A 1 99 ? 6.722 0.649 -1.604 1.00 94.50 99 VAL A C 1
ATOM 816 O O . VAL A 1 99 ? 7.546 -0.192 -1.961 1.00 94.50 99 VAL A O 1
ATOM 819 N N . PHE A 1 100 ? 5.663 0.953 -2.355 1.00 93.88 100 PHE A N 1
ATOM 820 C CA . PHE A 1 100 ? 5.355 0.247 -3.597 1.00 93.88 100 PHE A CA 1
ATOM 821 C C . PHE A 1 100 ? 6.440 0.421 -4.651 1.00 93.88 100 PHE A C 1
ATOM 823 O O . PHE A 1 100 ? 6.819 -0.549 -5.297 1.00 93.88 100 PHE A O 1
ATOM 830 N N . ARG A 1 101 ? 7.000 1.626 -4.800 1.00 91.38 101 ARG A N 1
ATOM 831 C CA . ARG A 1 101 ? 8.117 1.867 -5.720 1.00 91.38 101 ARG A CA 1
ATOM 832 C C . ARG A 1 101 ? 9.315 1.000 -5.351 1.00 91.38 101 ARG A C 1
ATOM 834 O O . ARG A 1 101 ? 9.899 0.391 -6.238 1.00 91.38 101 ARG A O 1
ATOM 841 N N . PHE A 1 102 ? 9.650 0.915 -4.066 1.00 91.62 102 PHE A N 1
ATOM 842 C CA . PHE A 1 102 ? 10.731 0.057 -3.598 1.00 91.62 102 PHE A CA 1
ATOM 843 C C . PHE A 1 102 ? 10.452 -1.418 -3.918 1.00 91.62 102 PHE A C 1
ATOM 845 O O . PHE A 1 102 ? 11.299 -2.069 -4.523 1.00 91.62 102 PHE A O 1
ATOM 852 N N . ILE A 1 103 ? 9.251 -1.925 -3.616 1.00 91.25 103 ILE A N 1
ATOM 853 C CA . ILE A 1 103 ? 8.852 -3.304 -3.948 1.00 91.25 103 ILE A CA 1
ATOM 854 C C . ILE A 1 103 ? 8.964 -3.551 -5.457 1.00 91.25 103 ILE A C 1
ATOM 856 O O . ILE A 1 103 ? 9.612 -4.507 -5.880 1.00 91.25 103 ILE A O 1
ATOM 860 N N . PHE A 1 104 ? 8.395 -2.673 -6.285 1.00 88.00 104 PHE A N 1
ATOM 861 C CA . PHE A 1 104 ? 8.452 -2.815 -7.738 1.00 88.00 104 PHE A CA 1
ATOM 862 C C . PHE A 1 104 ? 9.892 -2.804 -8.254 1.00 88.00 104 PHE A C 1
ATOM 864 O O . PHE A 1 104 ? 10.229 -3.640 -9.079 1.00 88.00 104 PHE A O 1
ATOM 871 N N . GLN A 1 105 ? 10.782 -1.960 -7.730 1.00 85.25 105 GLN A N 1
ATOM 872 C CA . GLN A 1 105 ? 12.192 -1.968 -8.146 1.00 85.25 105 GLN A CA 1
ATOM 873 C C . GLN A 1 105 ? 12.896 -3.307 -7.895 1.00 85.25 105 GLN A C 1
ATOM 875 O O . GLN A 1 105 ? 13.795 -3.656 -8.659 1.00 85.25 105 GLN A O 1
ATOM 880 N N . GLN A 1 106 ? 12.501 -4.038 -6.848 1.00 83.50 106 GLN A N 1
ATOM 881 C CA . GLN A 1 106 ? 13.111 -5.318 -6.468 1.00 83.50 106 GLN A CA 1
ATOM 882 C C . GLN A 1 106 ? 12.471 -6.521 -7.169 1.00 83.50 106 GLN A C 1
ATOM 884 O O . GLN A 1 106 ? 13.148 -7.496 -7.493 1.00 83.50 106 GLN A O 1
ATOM 889 N N . VAL A 1 107 ? 11.156 -6.472 -7.377 1.00 79.62 107 VAL A N 1
ATOM 890 C CA . VAL A 1 107 ? 10.373 -7.614 -7.873 1.00 79.62 107 VAL A CA 1
ATOM 891 C C . VAL A 1 107 ? 10.199 -7.569 -9.391 1.00 79.62 107 VAL A C 1
ATOM 893 O O . VAL A 1 107 ? 10.041 -8.604 -10.038 1.00 79.62 107 VAL A O 1
ATOM 896 N N . TYR A 1 108 ? 10.249 -6.372 -9.970 1.00 69.56 108 TYR A N 1
ATOM 897 C CA . TYR A 1 108 ? 9.955 -6.112 -11.371 1.00 69.56 108 TYR A CA 1
ATOM 898 C C . TYR A 1 108 ? 11.258 -5.970 -12.158 1.00 69.56 108 TYR A C 1
ATOM 900 O O . TYR A 1 108 ? 11.675 -4.871 -12.502 1.00 69.56 108 TYR A O 1
ATOM 908 N N . PHE A 1 109 ? 11.952 -7.081 -12.409 1.00 57.00 109 PHE A N 1
ATOM 909 C CA . PHE A 1 109 ? 13.282 -7.038 -13.033 1.00 57.00 109 PHE A CA 1
ATOM 910 C C . PHE A 1 109 ? 13.246 -6.971 -14.569 1.00 57.00 109 PHE A C 1
ATOM 912 O O . PHE A 1 109 ? 14.208 -6.531 -15.190 1.00 57.00 109 PHE A O 1
ATOM 919 N N . SER A 1 110 ? 12.167 -7.392 -15.237 1.00 52.06 110 SER A N 1
ATOM 920 C CA . SER A 1 110 ? 12.238 -7.537 -16.696 1.00 52.06 110 SER A CA 1
ATOM 921 C C . SER A 1 110 ? 10.905 -7.418 -17.421 1.00 52.06 110 SER A C 1
ATOM 923 O O . SER A 1 110 ? 10.251 -8.407 -17.723 1.00 52.06 110 SER A O 1
ATOM 925 N N . LEU A 1 111 ? 10.563 -6.203 -17.841 1.00 46.41 111 LEU A N 1
ATOM 926 C CA . LEU A 1 111 ? 9.789 -6.061 -19.081 1.00 46.41 111 LEU A CA 1
ATOM 927 C C . LEU A 1 111 ? 10.648 -5.701 -20.279 1.00 46.41 111 LEU A C 1
ATOM 929 O O . LEU A 1 111 ? 10.308 -6.107 -21.379 1.00 46.41 111 LEU A O 1
ATOM 933 N N . ARG A 1 112 ? 11.829 -5.096 -20.091 1.00 46.31 112 ARG A N 1
ATOM 934 C CA . ARG A 1 112 ? 12.750 -4.893 -21.219 1.00 46.31 112 ARG A CA 1
ATOM 935 C C . ARG A 1 112 ? 13.364 -6.190 -21.751 1.00 46.31 112 ARG A C 1
ATOM 937 O O . ARG A 1 112 ? 13.560 -6.285 -22.951 1.00 46.31 112 ARG A O 1
ATOM 944 N N . ALA A 1 113 ? 13.651 -7.175 -20.894 1.00 40.75 113 ALA A N 1
ATOM 945 C CA . ALA A 1 113 ? 14.291 -8.419 -21.342 1.00 40.75 113 ALA A CA 1
ATOM 946 C C . ALA A 1 113 ? 13.302 -9.452 -21.919 1.00 40.75 113 ALA A C 1
ATOM 948 O O . ALA A 1 113 ? 13.697 -10.265 -22.745 1.00 40.75 113 ALA A O 1
ATOM 949 N N . HIS A 1 114 ? 12.022 -9.404 -21.523 1.00 36.16 114 HIS A N 1
ATOM 950 C CA . HIS A 1 114 ? 10.989 -10.325 -22.021 1.00 36.16 114 HIS A CA 1
ATOM 951 C C . HIS A 1 114 ? 10.198 -9.781 -23.217 1.00 36.16 114 HIS A C 1
ATOM 953 O O . HIS A 1 114 ? 9.552 -10.555 -23.918 1.00 36.16 114 HIS A O 1
ATOM 959 N N . SER A 1 115 ? 10.275 -8.479 -23.507 1.00 37.34 115 SER A N 1
ATOM 960 C CA . SER A 1 115 ? 9.794 -7.934 -24.771 1.00 37.34 115 SER A CA 1
ATOM 961 C C . SER A 1 115 ? 10.995 -7.566 -25.638 1.00 37.34 115 SER A C 1
ATOM 963 O O . SER A 1 115 ? 11.555 -6.481 -25.488 1.00 37.34 115 SER A O 1
ATOM 965 N N . GLY A 1 116 ? 11.343 -8.411 -26.612 1.00 39.94 116 GLY A N 1
ATOM 966 C CA . GLY A 1 116 ? 12.116 -8.015 -27.803 1.00 39.94 116 GLY A CA 1
ATOM 967 C C . GLY A 1 116 ? 11.362 -6.997 -28.677 1.00 39.94 116 GLY A C 1
ATOM 968 O O . GLY A 1 116 ? 11.400 -7.057 -29.899 1.00 39.94 116 GLY A O 1
ATOM 969 N N . ILE A 1 117 ? 10.611 -6.103 -28.038 1.00 38.56 117 ILE A N 1
ATOM 970 C CA . ILE A 1 117 ? 9.715 -5.115 -28.602 1.00 38.56 117 ILE A CA 1
ATOM 971 C C . ILE A 1 117 ? 10.267 -3.776 -28.131 1.00 38.56 117 ILE A C 1
ATOM 973 O O . ILE A 1 117 ? 10.418 -3.523 -26.934 1.00 38.56 117 ILE A O 1
ATOM 977 N N . ASN A 1 118 ? 10.641 -2.975 -29.122 1.00 37.00 118 ASN A N 1
ATOM 978 C CA . ASN A 1 118 ? 11.295 -1.680 -29.032 1.00 37.00 118 ASN A CA 1
ATOM 979 C C . ASN A 1 118 ? 10.889 -0.860 -27.801 1.00 37.00 118 ASN A C 1
ATOM 981 O O . ASN A 1 118 ? 9.715 -0.753 -27.455 1.00 37.00 118 ASN A O 1
ATOM 985 N N . ALA A 1 119 ? 11.866 -0.173 -27.205 1.00 42.53 119 ALA A N 1
ATOM 986 C CA . ALA A 1 119 ? 11.664 0.802 -26.131 1.00 42.53 119 ALA A CA 1
ATOM 987 C C . ALA A 1 119 ? 10.627 1.907 -26.464 1.00 42.53 119 ALA A C 1
ATOM 989 O O . ALA A 1 119 ? 10.199 2.629 -25.565 1.00 42.53 119 ALA A O 1
ATOM 990 N N . GLU A 1 120 ? 10.216 2.035 -27.728 1.00 41.00 120 GLU A N 1
ATOM 991 C CA . GLU A 1 120 ? 9.123 2.896 -28.190 1.00 41.00 120 GLU A CA 1
ATOM 992 C C . GLU A 1 120 ? 7.727 2.376 -27.812 1.00 41.00 120 GLU A C 1
ATOM 994 O O . GLU A 1 120 ? 6.868 3.184 -27.467 1.00 41.00 120 GLU A O 1
ATOM 999 N N . TYR A 1 121 ? 7.515 1.056 -27.758 1.00 40.47 121 TYR A N 1
ATOM 1000 C CA . TYR A 1 121 ? 6.216 0.442 -27.436 1.00 40.47 121 TYR A CA 1
ATOM 1001 C C . TYR A 1 121 ? 5.758 0.757 -26.003 1.00 40.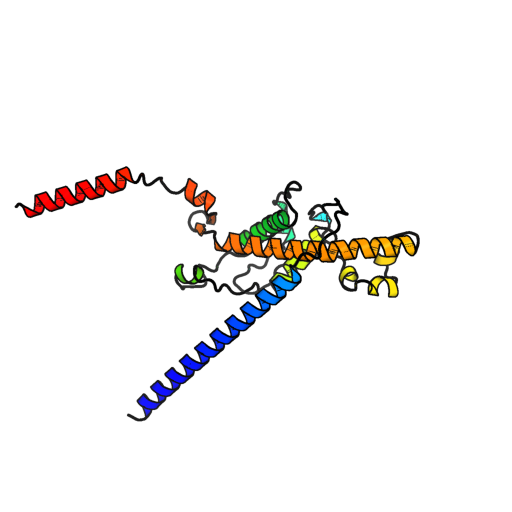47 121 TYR A C 1
ATOM 1003 O O . TYR A 1 121 ? 4.572 0.840 -25.708 1.00 40.47 121 TYR A O 1
ATOM 1011 N N . TRP A 1 122 ? 6.711 1.022 -25.105 1.00 40.72 122 TRP A N 1
ATOM 1012 C CA . TRP A 1 122 ? 6.447 1.397 -23.713 1.00 40.72 122 TRP A CA 1
ATOM 1013 C C . TRP A 1 122 ? 6.177 2.894 -23.516 1.00 40.72 122 TRP A C 1
ATOM 1015 O O . TRP A 1 122 ? 5.671 3.288 -22.464 1.00 40.72 122 TRP A O 1
ATOM 1025 N N . ARG A 1 123 ? 6.499 3.741 -24.510 1.00 44.22 123 ARG A N 1
ATOM 1026 C CA . ARG A 1 123 ? 6.074 5.153 -24.515 1.00 44.22 123 ARG A CA 1
ATOM 1027 C C . ARG A 1 123 ? 4.609 5.293 -24.921 1.00 44.22 123 ARG A C 1
ATOM 1029 O O . ARG A 1 12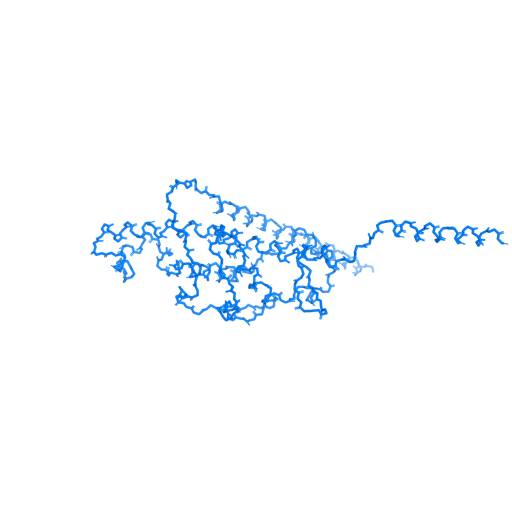3 ? 3.993 6.318 -24.617 1.00 44.22 123 ARG A O 1
ATOM 1036 N N . GLU A 1 124 ? 4.047 4.286 -25.588 1.00 40.59 124 GLU A N 1
ATOM 1037 C CA . GLU A 1 124 ? 2.629 4.261 -25.909 1.00 40.59 124 GLU A CA 1
ATOM 1038 C C . GLU A 1 124 ? 1.797 4.025 -24.645 1.00 40.59 124 GLU A C 1
ATOM 1040 O O . GLU A 1 124 ? 2.105 3.216 -23.772 1.00 40.59 124 GLU A O 1
ATOM 1045 N N . LYS A 1 125 ? 0.728 4.813 -24.527 1.00 41.22 125 LYS A N 1
ATOM 1046 C CA . LYS A 1 125 ? -0.073 5.080 -23.321 1.00 41.22 125 LYS A CA 1
ATOM 1047 C C . LYS A 1 125 ? -0.904 3.885 -22.814 1.00 41.22 125 LYS A C 1
ATOM 1049 O O . LYS A 1 125 ? -1.888 4.092 -22.102 1.00 41.22 125 LYS A O 1
ATOM 1054 N N . HIS A 1 126 ? -0.540 2.656 -23.163 1.00 45.81 126 HIS A N 1
ATOM 1055 C CA . HIS A 1 126 ? -1.359 1.457 -22.997 1.00 45.81 126 HIS A CA 1
ATOM 1056 C C . HIS A 1 126 ? -0.597 0.347 -22.261 1.00 45.81 126 HIS A C 1
ATOM 1058 O O . HIS A 1 126 ? -0.448 -0.762 -22.760 1.00 45.81 126 HIS A O 1
ATOM 1064 N N . LEU A 1 127 ? -0.111 0.639 -21.049 1.00 51.72 127 LEU A N 1
ATOM 1065 C CA . LEU A 1 127 ? 0.356 -0.412 -20.143 1.00 51.72 127 LEU A CA 1
ATOM 1066 C C . LEU A 1 127 ? -0.829 -1.156 -19.527 1.00 51.72 127 LEU A C 1
ATOM 1068 O O . LEU A 1 127 ? -1.755 -0.531 -19.005 1.00 51.72 127 LEU A O 1
ATOM 1072 N N . GLN A 1 128 ? -0.731 -2.483 -19.534 1.00 56.53 128 GLN A N 1
ATOM 1073 C CA . GLN A 1 128 ? -1.650 -3.378 -18.843 1.00 56.53 128 GLN A CA 1
ATOM 1074 C C . GLN A 1 128 ? -1.658 -3.082 -17.333 1.00 56.53 128 GLN A C 1
ATOM 1076 O O . GLN A 1 128 ? -0.657 -2.648 -16.745 1.00 56.53 128 GLN A O 1
ATOM 1081 N N . ASN A 1 129 ? -2.822 -3.273 -16.712 1.00 66.62 129 ASN A N 1
ATOM 1082 C CA . ASN A 1 129 ? -2.975 -3.196 -15.262 1.00 66.62 129 ASN A CA 1
ATOM 1083 C C . ASN A 1 129 ? -2.102 -4.270 -14.586 1.00 66.62 129 ASN A C 1
ATOM 1085 O O . ASN A 1 129 ? -1.706 -5.248 -15.222 1.00 66.62 129 ASN A O 1
ATOM 1089 N N . LEU A 1 130 ? -1.786 -4.091 -13.297 1.00 76.19 130 LEU A N 1
ATOM 1090 C CA . LEU A 1 130 ? -1.197 -5.183 -12.518 1.00 76.19 130 LEU A CA 1
ATOM 1091 C C . LEU A 1 130 ? -2.124 -6.408 -12.595 1.00 76.19 130 LEU A C 1
ATOM 1093 O O . LEU A 1 130 ? -3.346 -6.223 -12.615 1.00 76.19 130 LEU A O 1
ATOM 1097 N N . PRO A 1 131 ? -1.585 -7.643 -12.602 1.00 83.56 131 PRO A N 1
ATOM 1098 C CA . PRO A 1 131 ? -2.422 -8.818 -12.413 1.00 83.56 131 PRO A CA 1
ATOM 1099 C C . PRO A 1 131 ? -3.255 -8.647 -11.142 1.00 83.56 131 PRO A C 1
ATOM 1101 O O . PRO A 1 131 ? -2.737 -8.196 -10.116 1.00 83.56 131 PRO A O 1
ATOM 1104 N N . ALA A 1 132 ? -4.542 -8.993 -11.211 1.00 82.31 132 ALA A N 1
ATOM 1105 C CA . ALA A 1 132 ? -5.486 -8.728 -10.126 1.00 82.31 132 ALA A CA 1
ATOM 1106 C C . ALA A 1 132 ? -5.019 -9.319 -8.785 1.00 82.31 132 ALA A C 1
ATOM 1108 O O . ALA A 1 132 ? -5.172 -8.681 -7.748 1.00 82.31 132 ALA A O 1
ATOM 1109 N N . ALA A 1 133 ? -4.385 -10.494 -8.810 1.00 86.19 133 ALA A N 1
ATOM 1110 C CA . ALA A 1 133 ? -3.816 -11.117 -7.621 1.00 86.19 133 ALA A CA 1
ATOM 1111 C C . ALA A 1 133 ? -2.683 -10.278 -7.004 1.00 86.19 133 ALA A C 1
ATOM 1113 O O . ALA A 1 133 ? -2.739 -9.994 -5.812 1.00 86.19 133 ALA A O 1
ATOM 1114 N N . VAL A 1 134 ? -1.717 -9.796 -7.804 1.00 87.94 134 VAL A N 1
ATOM 1115 C CA . VAL A 1 134 ? -0.646 -8.895 -7.325 1.00 87.94 134 VAL A CA 1
ATOM 1116 C C . VAL A 1 134 ? -1.239 -7.640 -6.699 1.00 87.94 134 VAL A C 1
ATOM 1118 O O . VAL A 1 134 ? -0.821 -7.224 -5.622 1.00 87.94 134 VAL A O 1
ATOM 1121 N N . GLU A 1 135 ? -2.213 -7.033 -7.376 1.00 89.12 135 GLU A N 1
ATOM 1122 C CA . GLU A 1 135 ? -2.865 -5.818 -6.901 1.00 89.12 135 GLU A CA 1
ATOM 1123 C C . GLU A 1 135 ? -3.560 -6.038 -5.549 1.00 89.12 135 GLU A C 1
ATOM 1125 O O . GLU A 1 135 ? -3.324 -5.271 -4.616 1.00 89.12 135 GLU A O 1
ATOM 1130 N N . VAL A 1 136 ? -4.354 -7.103 -5.412 1.00 91.38 136 VAL A N 1
ATOM 1131 C CA . VAL A 1 136 ? -5.037 -7.445 -4.155 1.00 91.38 136 VAL A CA 1
ATOM 1132 C C . VAL A 1 136 ? -4.028 -7.743 -3.047 1.00 91.38 136 VAL A C 1
ATOM 1134 O O . VAL A 1 136 ? -4.150 -7.195 -1.954 1.00 91.38 136 VAL A O 1
ATOM 1137 N N . THR A 1 137 ? -2.991 -8.537 -3.323 1.00 93.38 137 THR A N 1
ATOM 1138 C CA . THR A 1 137 ? -1.949 -8.850 -2.336 1.00 93.38 137 THR A CA 1
ATOM 1139 C C . THR A 1 137 ? -1.236 -7.592 -1.845 1.00 93.38 137 THR A C 1
ATOM 1141 O O . THR A 1 137 ? -1.010 -7.452 -0.647 1.00 93.38 137 THR A O 1
ATOM 1144 N N . LEU A 1 138 ? -0.901 -6.659 -2.740 1.00 94.19 138 LEU A N 1
ATOM 1145 C CA . LEU A 1 138 ? -0.231 -5.410 -2.373 1.00 94.19 138 LEU A CA 1
ATOM 1146 C C . LEU A 1 138 ? -1.137 -4.453 -1.595 1.00 94.19 138 LEU A C 1
ATOM 1148 O O . LEU A 1 138 ? -0.663 -3.799 -0.665 1.00 94.19 138 LEU A O 1
ATOM 1152 N N . GLN A 1 139 ? -2.421 -4.373 -1.952 1.00 94.25 139 GLN A N 1
ATOM 1153 C CA . GLN A 1 139 ? -3.393 -3.579 -1.200 1.00 94.25 139 GLN A CA 1
ATOM 1154 C C . GLN A 1 139 ? -3.569 -4.128 0.216 1.00 94.25 139 GLN A C 1
ATOM 1156 O O . GLN A 1 139 ? -3.505 -3.375 1.186 1.00 94.25 139 GLN A O 1
ATOM 1161 N N . ASP A 1 140 ? -3.736 -5.441 0.337 1.00 94.31 140 ASP A N 1
ATOM 1162 C CA . ASP A 1 140 ? -3.950 -6.082 1.627 1.00 94.31 140 ASP A CA 1
ATOM 1163 C C . ASP A 1 140 ? -2.702 -6.015 2.510 1.00 94.31 140 ASP A C 1
ATOM 1165 O O . ASP A 1 140 ? -2.804 -5.737 3.703 1.00 94.31 140 ASP A O 1
ATOM 1169 N N . PHE A 1 141 ? -1.522 -6.181 1.909 1.00 95.88 141 PHE A N 1
ATOM 1170 C CA . PHE A 1 141 ? -0.247 -5.946 2.573 1.00 95.88 141 PHE A CA 1
ATOM 1171 C C . PHE A 1 141 ? -0.155 -4.521 3.131 1.00 95.88 141 PHE A C 1
ATOM 1173 O O . PHE A 1 141 ? 0.248 -4.328 4.276 1.00 95.88 141 PHE A O 1
ATOM 1180 N N . ALA A 1 142 ? -0.537 -3.515 2.343 1.00 95.62 142 ALA A N 1
ATOM 1181 C CA . ALA A 1 142 ? -0.479 -2.125 2.776 1.00 95.62 142 ALA A CA 1
ATOM 1182 C C . ALA A 1 142 ? -1.492 -1.804 3.887 1.00 95.62 142 ALA A C 1
ATOM 1184 O O . ALA A 1 142 ? -1.183 -0.989 4.754 1.00 95.62 142 ALA A O 1
ATOM 1185 N N . LEU A 1 143 ? -2.656 -2.462 3.902 1.00 95.44 143 LEU A N 1
ATOM 1186 C CA . LEU A 1 143 ? -3.620 -2.380 5.005 1.00 95.44 143 LEU A CA 1
ATOM 1187 C C . LEU A 1 143 ? -3.059 -3.005 6.289 1.00 95.44 143 LEU A C 1
ATOM 1189 O O . LEU A 1 143 ? -3.126 -2.383 7.349 1.00 95.44 143 LEU A O 1
ATOM 1193 N N . ASP A 1 144 ? -2.455 -4.191 6.199 1.00 95.19 144 ASP A N 1
ATOM 1194 C CA . ASP A 1 144 ? -1.730 -4.821 7.309 1.00 95.19 144 ASP A CA 1
ATOM 1195 C C . ASP A 1 144 ? -0.626 -3.893 7.845 1.00 95.19 144 ASP A C 1
ATOM 1197 O O . ASP A 1 144 ? -0.514 -3.702 9.052 1.00 95.19 144 ASP A O 1
ATOM 1201 N N . LEU A 1 145 ? 0.139 -3.242 6.963 1.00 94.94 145 LEU A N 1
ATOM 1202 C CA . LEU A 1 145 ? 1.256 -2.361 7.323 1.00 94.94 145 LEU A CA 1
ATOM 1203 C C . LEU A 1 145 ? 0.841 -1.169 8.208 1.00 94.94 145 LEU A C 1
ATOM 1205 O O . LEU A 1 145 ? 1.645 -0.680 9.002 1.00 94.94 145 LEU A O 1
ATOM 1209 N N . ILE A 1 146 ? -0.411 -0.718 8.110 1.00 94.38 146 ILE A N 1
ATOM 1210 C CA . ILE A 1 146 ? -0.985 0.363 8.935 1.00 94.38 146 ILE A CA 1
ATOM 1211 C C . ILE A 1 146 ? -1.907 -0.150 10.058 1.00 94.38 146 ILE A C 1
ATOM 1213 O O . ILE A 1 146 ? -2.611 0.636 10.703 1.00 94.38 146 ILE A O 1
ATOM 1217 N N . GLY A 1 147 ? -1.936 -1.466 10.288 1.00 93.56 147 GLY A N 1
ATOM 1218 C CA . GLY A 1 147 ? -2.746 -2.098 11.331 1.00 93.56 147 GLY A CA 1
ATOM 1219 C C . GLY A 1 147 ? -4.244 -2.173 11.014 1.00 93.56 147 GLY A C 1
ATOM 1220 O O . GLY A 1 147 ? -5.056 -2.262 11.930 1.00 93.56 147 GLY A O 1
ATOM 1221 N N . LEU A 1 148 ? -4.626 -2.119 9.735 1.00 94.06 148 LEU A N 1
ATOM 1222 C CA . LEU A 1 148 ? -6.002 -2.299 9.241 1.00 94.06 148 LEU A CA 1
ATOM 1223 C C . LEU A 1 148 ? -6.174 -3.621 8.471 1.00 94.06 148 LEU A C 1
ATOM 1225 O O . LEU A 1 148 ? -7.088 -3.780 7.664 1.00 94.06 148 LEU A O 1
ATOM 1229 N N . GLY A 1 149 ? -5.270 -4.564 8.723 1.00 91.00 149 GLY A N 1
ATOM 1230 C CA . GLY A 1 149 ? -5.181 -5.857 8.055 1.00 91.00 149 GLY A CA 1
ATOM 1231 C C . GLY A 1 149 ? -6.203 -6.911 8.471 1.00 91.00 149 GLY A C 1
ATOM 1232 O O . GLY A 1 149 ? -6.332 -7.941 7.804 1.00 91.00 149 GLY A O 1
ATOM 1233 N N . ASP A 1 150 ? -6.925 -6.677 9.573 1.00 89.75 150 ASP A N 1
ATOM 1234 C CA . ASP A 1 150 ? -7.821 -7.678 10.147 1.00 89.75 150 ASP A CA 1
ATOM 1235 C C . ASP A 1 150 ? -8.934 -8.055 9.142 1.00 89.75 150 ASP A C 1
ATOM 1237 O O . ASP A 1 150 ? -9.687 -7.180 8.690 1.00 89.75 150 ASP A O 1
ATOM 1241 N N . PRO A 1 151 ? -9.091 -9.348 8.791 1.00 87.44 151 PRO A N 1
ATOM 1242 C CA . PRO A 1 151 ? -10.122 -9.802 7.859 1.00 87.44 151 PRO A CA 1
ATOM 1243 C C . PRO A 1 151 ? -11.543 -9.381 8.248 1.00 87.44 151 PRO A C 1
ATOM 1245 O O . PRO A 1 151 ? -12.412 -9.257 7.384 1.00 87.44 151 PRO A O 1
ATOM 1248 N N . GLN A 1 152 ? -11.799 -9.149 9.533 1.00 86.88 152 GLN A N 1
ATOM 1249 C CA . GLN A 1 152 ? -13.114 -8.793 10.048 1.00 86.88 152 GLN A CA 1
ATOM 1250 C C . GLN A 1 152 ? -13.515 -7.360 9.718 1.00 86.88 152 GLN A C 1
ATOM 1252 O O . GLN A 1 152 ? -14.709 -7.088 9.590 1.00 86.88 152 GLN A O 1
ATOM 1257 N N . LEU A 1 153 ? -12.555 -6.467 9.456 1.00 87.94 153 LEU A N 1
ATOM 1258 C CA . LEU A 1 153 ? -12.857 -5.133 8.931 1.00 87.94 153 LEU A CA 1
ATOM 1259 C C . LEU A 1 153 ? -13.541 -5.209 7.559 1.00 87.94 153 LEU A C 1
ATOM 1261 O O . LEU A 1 153 ? -14.401 -4.386 7.252 1.00 87.94 153 LEU A O 1
ATOM 1265 N N . ARG A 1 154 ? -13.280 -6.262 6.771 1.00 84.62 154 ARG A N 1
ATOM 1266 C CA . ARG A 1 154 ? -13.977 -6.495 5.492 1.00 84.62 154 ARG A CA 1
ATOM 1267 C C . ARG A 1 154 ? -15.434 -6.900 5.652 1.00 84.62 154 ARG A C 1
ATOM 1269 O O . ARG A 1 154 ? -16.228 -6.698 4.737 1.00 84.62 154 ARG A O 1
ATOM 1276 N N . LEU A 1 155 ? -15.794 -7.485 6.794 1.00 83.06 155 LEU A N 1
ATOM 1277 C CA . LEU A 1 155 ? -17.188 -7.796 7.110 1.00 83.06 155 LEU A CA 1
ATOM 1278 C C . LEU A 1 155 ? -17.988 -6.514 7.386 1.00 83.06 155 LEU A C 1
ATOM 1280 O O . LEU A 1 155 ? -19.224 -6.538 7.380 1.00 83.06 155 LEU A O 1
ATOM 1284 N N . GLY A 1 156 ? -17.302 -5.390 7.613 1.00 84.88 156 GLY A N 1
ATOM 1285 C CA . GLY A 1 156 ? -17.918 -4.111 7.912 1.00 84.88 156 GLY A CA 1
ATOM 1286 C C . GLY A 1 156 ? -18.738 -4.189 9.195 1.00 84.88 156 GLY A C 1
ATOM 1287 O O . GLY A 1 156 ? -18.388 -4.867 10.161 1.00 84.88 156 GLY A O 1
ATOM 1288 N N . LYS A 1 157 ? -19.918 -3.567 9.172 1.00 84.38 157 LYS A N 1
ATOM 1289 C CA . LYS A 1 157 ? -20.856 -3.588 10.305 1.00 84.38 157 LYS A CA 1
ATOM 1290 C C . LYS A 1 157 ? -21.367 -4.987 10.669 1.00 84.38 157 LYS A C 1
ATOM 1292 O O . LYS A 1 157 ? -21.893 -5.170 11.761 1.00 84.38 157 LYS A O 1
ATOM 1297 N N . ARG A 1 158 ? -21.193 -5.995 9.802 1.00 82.12 158 ARG A N 1
ATOM 1298 C CA . ARG A 1 158 ? -21.576 -7.381 10.123 1.00 82.12 158 ARG A CA 1
ATOM 1299 C C . ARG A 1 158 ? -20.708 -7.980 11.231 1.00 82.12 158 ARG A C 1
ATOM 1301 O O . ARG A 1 158 ? -21.181 -8.886 11.909 1.00 82.12 158 ARG A O 1
ATOM 1308 N N . ALA A 1 159 ? -19.492 -7.469 11.445 1.00 76.44 159 ALA A N 1
ATOM 1309 C CA . ALA A 1 159 ? -18.625 -7.918 12.535 1.00 76.44 159 ALA A CA 1
ATOM 1310 C C . ALA A 1 159 ? -19.280 -7.722 13.918 1.00 76.44 159 ALA A C 1
ATOM 1312 O O . ALA A 1 159 ? -19.203 -8.612 14.765 1.00 76.44 159 ALA A O 1
ATOM 1313 N N . ALA A 1 160 ? -20.012 -6.616 14.113 1.00 76.50 160 ALA A N 1
ATOM 1314 C CA . ALA A 1 160 ? -20.749 -6.342 15.350 1.00 76.50 160 ALA A CA 1
ATOM 1315 C C . ALA A 1 160 ? -21.842 -7.391 15.619 1.00 76.50 160 ALA A C 1
ATOM 1317 O O . ALA A 1 160 ? -21.974 -7.889 16.735 1.00 76.50 160 ALA A O 1
ATOM 1318 N N . ASN A 1 161 ? -22.569 -7.806 14.575 1.00 80.69 161 ASN A N 1
ATOM 1319 C CA . ASN A 1 161 ? -23.662 -8.778 14.696 1.00 80.69 161 ASN A CA 1
ATOM 1320 C C . ASN A 1 161 ? -23.182 -10.160 15.157 1.00 80.69 161 ASN A C 1
ATOM 1322 O O . ASN A 1 161 ? -23.919 -10.879 15.825 1.00 80.69 161 ASN A O 1
ATOM 1326 N N . VAL A 1 162 ? -21.957 -10.539 14.784 1.00 82.00 162 VAL A N 1
ATOM 1327 C CA . VAL A 1 162 ? -21.384 -11.859 15.086 1.00 82.00 162 VAL A CA 1
ATOM 1328 C C . VAL A 1 162 ? -20.641 -11.858 16.430 1.00 82.00 162 VAL A C 1
ATOM 1330 O O . VAL A 1 162 ? -20.307 -12.926 16.935 1.00 82.00 162 VAL A O 1
ATOM 1333 N N . ARG A 1 163 ? -20.402 -10.682 17.041 1.00 81.50 163 ARG A N 1
ATOM 1334 C CA . ARG A 1 163 ? -19.659 -10.524 18.310 1.00 81.50 163 ARG A CA 1
ATOM 1335 C C . ARG A 1 163 ? -18.370 -11.343 18.356 1.00 81.50 163 ARG A C 1
ATOM 1337 O O . ARG A 1 163 ? -18.022 -11.984 19.343 1.00 81.50 163 ARG A O 1
ATOM 1344 N N . THR A 1 164 ? -17.660 -11.312 17.245 1.00 85.12 164 THR A N 1
ATOM 1345 C CA . THR A 1 164 ? -16.330 -11.894 17.085 1.00 85.12 164 THR A CA 1
ATOM 1346 C C . THR A 1 164 ? -15.362 -11.423 18.171 1.00 85.12 164 THR A C 1
ATOM 1348 O O . THR A 1 164 ? -15.504 -10.308 18.671 1.00 85.12 164 THR A O 1
ATOM 1351 N N . ARG A 1 165 ? -14.319 -12.214 18.460 1.00 88.81 165 ARG A N 1
ATOM 1352 C CA . ARG A 1 165 ? -13.263 -11.856 19.425 1.00 88.81 165 ARG A CA 1
ATOM 1353 C C . ARG A 1 165 ? -12.690 -10.451 19.195 1.00 88.81 165 ARG A C 1
ATOM 1355 O O . ARG A 1 165 ? -12.633 -9.676 20.137 1.00 88.81 165 ARG A O 1
ATOM 1362 N N . PHE A 1 166 ? -12.374 -10.113 17.947 1.00 89.94 166 PHE A N 1
ATOM 1363 C CA . PHE A 1 166 ? -11.936 -8.772 17.538 1.00 89.94 166 PHE A CA 1
ATOM 1364 C C . PHE A 1 166 ? -12.911 -7.686 18.007 1.00 89.94 166 PHE A C 1
ATOM 1366 O O . PHE A 1 166 ? -12.502 -6.770 18.704 1.00 89.94 166 PHE A O 1
ATOM 1373 N N . TYR A 1 167 ? -14.209 -7.819 17.704 1.00 89.75 167 TYR A N 1
ATOM 1374 C CA . TYR A 1 167 ? -15.227 -6.851 18.133 1.00 89.75 167 TYR A CA 1
ATOM 1375 C C . TYR A 1 167 ? -15.300 -6.710 19.658 1.00 89.75 167 TYR A C 1
ATOM 1377 O O . TYR A 1 167 ? -15.449 -5.601 20.163 1.00 89.75 167 TYR A O 1
ATOM 1385 N N . ILE A 1 168 ? -15.174 -7.816 20.398 1.00 91.31 168 ILE A N 1
ATOM 1386 C CA . ILE A 1 168 ? -15.158 -7.793 21.867 1.00 91.31 168 ILE A CA 1
ATOM 1387 C C . ILE A 1 168 ? -13.923 -7.053 22.400 1.00 91.31 168 ILE A C 1
ATOM 1389 O O . ILE A 1 168 ? -14.049 -6.295 23.359 1.00 91.31 168 ILE A O 1
ATOM 1393 N N . GLU A 1 169 ? -12.765 -7.226 21.762 1.00 92.81 169 GLU A N 1
ATOM 1394 C CA . GLU A 1 169 ? -11.500 -6.568 22.119 1.00 92.81 169 GLU A CA 1
ATOM 1395 C C . GLU A 1 169 ? -11.483 -5.060 21.797 1.00 92.81 169 GLU A C 1
ATOM 1397 O O . GLU A 1 169 ? -10.634 -4.341 22.320 1.00 92.81 169 GLU A O 1
ATOM 1402 N N . LEU A 1 170 ? -12.437 -4.543 21.008 1.00 92.12 170 LEU A N 1
ATOM 1403 C CA . LEU A 1 170 ? -12.515 -3.111 20.678 1.00 92.12 170 LEU A CA 1
ATOM 1404 C C . LEU A 1 170 ? -12.918 -2.211 21.856 1.00 92.12 170 LEU A C 1
ATOM 1406 O O . LEU A 1 170 ? -12.733 -0.996 21.775 1.00 92.12 170 LEU A O 1
ATOM 1410 N N . GLY A 1 171 ? -13.497 -2.763 22.925 1.00 93.19 171 GLY A N 1
ATOM 1411 C CA . GLY A 1 171 ? -13.933 -1.976 24.075 1.00 93.19 171 GLY A CA 1
ATOM 1412 C C . GLY A 1 171 ? -14.652 -2.785 25.151 1.00 93.19 171 GLY A C 1
ATOM 1413 O O . GLY A 1 171 ? -15.097 -3.914 24.937 1.00 93.19 171 GLY A O 1
ATOM 1414 N N . GLU A 1 172 ? -14.798 -2.186 26.329 1.00 91.81 172 GLU A N 1
ATOM 1415 C CA . GLU A 1 172 ? -15.405 -2.847 27.490 1.00 91.81 172 GLU A CA 1
ATOM 1416 C C . GLU A 1 172 ? -16.931 -2.956 27.369 1.00 91.81 172 GLU A C 1
ATOM 1418 O O . GLU A 1 172 ? -17.526 -3.952 27.786 1.00 91.81 172 GLU A O 1
ATOM 1423 N N . ASN A 1 173 ? -17.568 -1.964 26.742 1.00 94.62 173 ASN A N 1
ATOM 1424 C CA . ASN A 1 173 ? -19.015 -1.901 26.550 1.00 94.62 173 ASN A CA 1
ATOM 1425 C C . ASN A 1 173 ? -19.399 -1.786 25.063 1.00 94.62 173 ASN A C 1
ATOM 1427 O O . ASN A 1 173 ? -18.585 -1.442 24.208 1.00 94.62 173 ASN A O 1
ATOM 1431 N N . GLU A 1 174 ? -20.666 -2.070 24.751 1.00 93.06 174 GLU A N 1
ATOM 1432 C CA . GLU A 1 174 ? -21.168 -2.101 23.368 1.00 93.06 174 GLU A CA 1
ATOM 1433 C C . GLU A 1 174 ? -21.042 -0.749 22.654 1.00 93.06 174 GLU A C 1
ATOM 1435 O O . GLU A 1 174 ? -20.746 -0.694 21.462 1.00 93.06 174 GLU A O 1
ATOM 1440 N N . LYS A 1 175 ? -21.236 0.354 23.384 1.00 93.69 175 LYS A N 1
ATOM 1441 C CA . LYS A 1 175 ? -21.163 1.704 22.819 1.00 93.69 175 LYS A CA 1
ATOM 1442 C C . LYS A 1 175 ? -19.739 2.027 22.366 1.00 93.69 175 LYS A C 1
ATOM 1444 O O . LYS A 1 175 ? -19.561 2.549 21.266 1.00 93.69 175 LYS A O 1
ATOM 1449 N N . ASP A 1 176 ? -18.749 1.679 23.181 1.00 93.94 176 ASP A N 1
ATOM 1450 C CA . ASP A 1 176 ? -17.334 1.892 22.883 1.00 93.94 176 ASP A CA 1
ATOM 1451 C C . ASP A 1 176 ? -16.866 0.977 21.751 1.00 93.94 176 ASP A C 1
ATOM 1453 O O . ASP A 1 176 ? -16.224 1.456 20.816 1.00 93.94 176 ASP A O 1
ATOM 1457 N N . ARG A 1 177 ? -17.273 -0.302 21.756 1.00 94.12 177 ARG A N 1
ATOM 1458 C CA . ARG A 1 177 ? -16.989 -1.241 20.654 1.00 94.12 177 ARG A CA 1
ATOM 1459 C C . ARG A 1 177 ? -17.550 -0.747 19.332 1.00 94.12 177 ARG A C 1
ATOM 1461 O O . ARG A 1 177 ? -16.846 -0.751 18.326 1.00 94.12 177 ARG A O 1
ATOM 1468 N N . GLN A 1 178 ? -18.806 -0.302 19.330 1.00 92.44 178 GLN A N 1
ATOM 1469 C CA . GLN A 1 178 ? -19.455 0.184 18.121 1.00 92.44 178 GLN A CA 1
ATOM 1470 C C . GLN A 1 178 ? -18.797 1.463 17.610 1.00 92.44 178 GLN A C 1
ATOM 1472 O O . GLN A 1 178 ? -18.485 1.551 16.425 1.00 92.44 178 GLN A O 1
ATOM 1477 N N . LYS A 1 179 ? -18.518 2.419 18.504 1.00 93.56 179 LYS A N 1
ATOM 1478 C CA . LYS A 1 179 ? -17.798 3.645 18.152 1.00 93.56 179 LYS A CA 1
ATOM 1479 C C . LYS A 1 179 ? -16.429 3.322 17.553 1.00 93.56 179 LYS A C 1
ATOM 1481 O O . LYS A 1 179 ? -16.086 3.861 16.505 1.00 93.56 179 LYS A O 1
ATOM 1486 N N . LYS A 1 180 ? -15.670 2.418 18.180 1.00 93.38 180 LYS A N 1
ATOM 1487 C CA . LYS A 1 180 ? -14.336 2.055 17.701 1.00 93.38 180 LYS A CA 1
ATOM 1488 C C . LYS A 1 180 ? -14.378 1.293 16.382 1.00 93.38 180 LYS A C 1
ATOM 1490 O O . LYS A 1 180 ? -13.534 1.531 15.524 1.00 93.38 180 LYS A O 1
ATOM 1495 N N . LEU A 1 181 ? -15.373 0.429 16.187 1.00 93.19 181 LEU A N 1
ATOM 1496 C CA . LEU A 1 181 ? -15.602 -0.232 14.907 1.00 93.19 181 LEU A CA 1
ATOM 1497 C C . LEU A 1 181 ? -15.905 0.794 13.811 1.00 93.19 181 LEU A C 1
ATOM 1499 O O . LEU A 1 181 ? -15.315 0.719 12.740 1.00 93.19 181 LEU A O 1
ATOM 1503 N N . ASP A 1 182 ? -16.784 1.762 14.073 1.00 92.25 182 ASP A N 1
ATOM 1504 C CA . ASP A 1 182 ? -17.120 2.802 13.098 1.00 92.25 182 ASP A CA 1
ATOM 1505 C C . ASP A 1 182 ? -15.900 3.685 12.757 1.00 92.25 182 ASP A C 1
ATOM 1507 O O . ASP A 1 182 ? -15.695 3.994 11.583 1.00 92.25 182 ASP A O 1
ATOM 1511 N N . GLU A 1 183 ? -15.046 4.018 13.738 1.00 92.56 183 GLU A N 1
ATOM 1512 C CA . GLU A 1 183 ? -13.752 4.688 13.507 1.00 92.56 183 GLU A CA 1
ATOM 1513 C C . GLU A 1 183 ? -12.832 3.850 12.602 1.00 92.56 183 GLU A C 1
ATOM 1515 O O . GLU A 1 183 ? -12.310 4.352 11.608 1.00 92.56 183 GLU A O 1
ATOM 1520 N N . LEU A 1 184 ? -12.667 2.555 12.899 1.00 93.00 184 LEU A N 1
ATOM 1521 C CA . LEU A 1 184 ? -11.816 1.664 12.104 1.00 93.00 184 LEU A CA 1
ATOM 1522 C C . LEU A 1 184 ? -12.334 1.469 10.677 1.00 93.00 184 LEU A C 1
ATOM 1524 O O . LEU A 1 184 ? -11.532 1.350 9.755 1.00 93.00 184 LEU A O 1
ATOM 1528 N N . LEU A 1 185 ? -13.653 1.438 10.477 1.00 91.75 185 LEU A N 1
ATOM 1529 C CA . LEU A 1 185 ? -14.251 1.330 9.146 1.00 91.75 185 LEU A CA 1
ATOM 1530 C C . LEU A 1 185 ? -14.095 2.624 8.340 1.00 91.75 185 LEU A C 1
ATOM 1532 O O . LEU A 1 185 ? -13.839 2.560 7.139 1.00 91.75 185 LEU A O 1
ATOM 1536 N N . ALA A 1 186 ? -14.207 3.786 8.988 1.00 91.25 186 ALA A N 1
ATOM 1537 C CA . ALA A 1 186 ? -13.934 5.068 8.345 1.00 91.25 186 ALA A CA 1
ATOM 1538 C C . ALA A 1 186 ? -12.461 5.173 7.916 1.00 91.25 186 ALA A C 1
ATOM 1540 O O . ALA A 1 186 ? -12.181 5.546 6.774 1.00 91.25 186 ALA A O 1
ATOM 1541 N N . ASP A 1 187 ? -11.537 4.771 8.794 1.00 92.06 187 ASP A N 1
ATOM 1542 C CA . ASP A 1 187 ? -10.115 4.670 8.470 1.00 92.06 187 ASP A CA 1
ATOM 1543 C C . ASP A 1 187 ? -9.886 3.687 7.316 1.00 92.06 187 ASP A C 1
ATOM 1545 O O . ASP A 1 187 ? -9.196 4.009 6.352 1.00 92.06 187 ASP A O 1
ATOM 1549 N N . PHE A 1 188 ? -10.486 2.497 7.372 1.00 92.31 188 PHE A N 1
ATOM 1550 C CA . PHE A 1 188 ? -10.340 1.479 6.333 1.00 92.31 188 PHE A CA 1
ATOM 1551 C C . PHE A 1 188 ? -10.715 2.017 4.946 1.00 92.31 188 PHE A C 1
ATOM 1553 O O . PHE A 1 188 ? -9.930 1.879 4.005 1.00 92.31 188 PHE A O 1
ATOM 1560 N N . ASP A 1 189 ? -11.865 2.685 4.822 1.00 89.19 189 ASP A N 1
ATOM 1561 C CA . ASP A 1 189 ? -12.309 3.297 3.565 1.00 89.19 189 ASP A CA 1
ATOM 1562 C C . ASP A 1 189 ? -11.346 4.404 3.093 1.00 89.19 189 ASP A C 1
ATOM 1564 O O . ASP A 1 189 ? -10.980 4.453 1.912 1.00 89.19 189 ASP A O 1
ATOM 1568 N N . LEU A 1 190 ? -10.900 5.273 4.008 1.00 90.56 190 LEU A N 1
ATOM 1569 C CA . LEU A 1 190 ? -9.963 6.359 3.709 1.00 90.56 190 LEU A CA 1
ATOM 1570 C C . LEU A 1 190 ? -8.625 5.815 3.194 1.00 90.56 190 LEU A C 1
ATOM 1572 O O . LEU A 1 190 ? -8.188 6.160 2.090 1.00 90.56 190 LEU A O 1
ATOM 1576 N N . TYR A 1 191 ? -7.986 4.940 3.969 1.00 92.75 191 TYR A N 1
ATOM 1577 C CA . TYR A 1 191 ? -6.660 4.423 3.651 1.00 92.75 191 TYR A CA 1
ATOM 1578 C C . TYR A 1 191 ? -6.684 3.511 2.428 1.00 92.75 191 TYR A C 1
A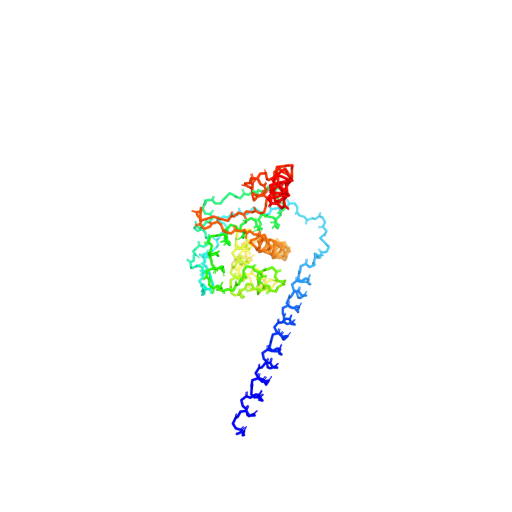TOM 1580 O O . TYR A 1 191 ? -5.723 3.529 1.665 1.00 92.75 191 TYR A O 1
ATOM 1588 N N . LYS A 1 192 ? -7.779 2.792 2.148 1.00 91.12 192 LYS A N 1
ATOM 1589 C CA . LYS A 1 192 ? -7.912 2.029 0.897 1.00 91.12 192 LYS A CA 1
ATOM 1590 C C . LYS A 1 192 ? -7.743 2.926 -0.336 1.00 91.12 192 LYS A C 1
ATOM 1592 O O . LYS A 1 192 ? -7.037 2.554 -1.277 1.00 91.12 192 LYS A O 1
ATOM 1597 N N . SER A 1 193 ? -8.333 4.124 -0.322 1.00 88.31 193 SER A N 1
ATOM 1598 C CA . SER A 1 193 ? -8.195 5.081 -1.428 1.00 88.31 193 SER A CA 1
ATOM 1599 C C . SER A 1 193 ? -6.772 5.655 -1.538 1.00 88.31 193 SER A C 1
ATOM 1601 O O . SER A 1 193 ? -6.216 5.743 -2.637 1.00 88.31 193 SER A O 1
ATOM 1603 N N . GLU A 1 194 ? -6.135 5.959 -0.403 1.00 92.44 194 GLU A N 1
ATOM 1604 C CA . GLU A 1 194 ? -4.757 6.463 -0.338 1.00 92.44 194 GLU A CA 1
ATOM 1605 C C . GLU A 1 194 ? -3.729 5.405 -0.772 1.00 92.44 194 GLU A C 1
ATOM 1607 O O . GLU A 1 194 ? -2.787 5.724 -1.503 1.00 92.44 194 GLU A O 1
ATOM 1612 N N . ILE A 1 195 ? -3.940 4.138 -0.403 1.00 94.06 195 ILE A N 1
ATOM 1613 C CA . ILE A 1 195 ? -3.142 2.984 -0.841 1.00 94.06 195 ILE A CA 1
ATOM 1614 C C . ILE A 1 195 ? -3.204 2.852 -2.362 1.00 94.06 195 ILE A C 1
ATOM 1616 O O . ILE A 1 195 ? -2.162 2.790 -3.020 1.00 94.06 195 ILE A O 1
ATOM 1620 N N . LEU A 1 196 ? -4.410 2.856 -2.940 1.00 90.38 196 LEU A N 1
ATOM 1621 C CA . LEU A 1 196 ? -4.590 2.738 -4.388 1.00 90.38 196 LEU A CA 1
ATOM 1622 C C . LEU A 1 196 ? -3.909 3.896 -5.129 1.00 90.38 196 LEU A C 1
ATOM 1624 O O . LEU A 1 196 ? -3.194 3.681 -6.111 1.00 90.38 196 LEU A O 1
ATOM 1628 N N . LYS A 1 197 ? -4.076 5.121 -4.628 1.00 88.88 197 LYS A N 1
ATOM 1629 C CA . LYS A 1 197 ? -3.424 6.319 -5.166 1.00 88.88 197 LYS A CA 1
ATOM 1630 C C . LYS A 1 197 ? -1.899 6.224 -5.085 1.00 88.88 197 LYS A C 1
ATOM 1632 O O . LYS A 1 197 ? -1.217 6.531 -6.065 1.00 88.88 197 LYS A O 1
ATOM 1637 N N . GLY A 1 198 ? -1.361 5.759 -3.958 1.00 90.50 198 GLY A N 1
ATOM 1638 C CA . GLY A 1 198 ? 0.071 5.533 -3.772 1.00 90.50 198 GLY A CA 1
ATOM 1639 C C . GLY A 1 198 ? 0.627 4.476 -4.726 1.00 90.50 198 GLY A C 1
ATOM 1640 O O . GLY A 1 198 ? 1.658 4.689 -5.363 1.00 90.50 198 GLY A O 1
ATOM 1641 N N . MET A 1 199 ? -0.088 3.367 -4.911 1.00 91.50 199 MET A N 1
ATOM 1642 C CA . MET A 1 199 ? 0.288 2.307 -5.848 1.00 91.50 199 MET A CA 1
ATOM 1643 C C . MET A 1 199 ? 0.300 2.804 -7.298 1.00 91.50 199 MET A C 1
ATOM 1645 O O . MET A 1 199 ? 1.264 2.567 -8.027 1.00 91.50 199 MET A O 1
ATOM 1649 N N . GLN A 1 200 ? -0.728 3.546 -7.718 1.00 86.50 200 GLN A N 1
ATOM 1650 C CA . GLN A 1 200 ? -0.782 4.143 -9.056 1.00 86.50 200 GLN A CA 1
ATOM 1651 C C . GLN A 1 200 ? 0.357 5.145 -9.283 1.00 86.50 200 GLN A C 1
ATOM 1653 O O . GLN A 1 200 ? 0.966 5.159 -10.356 1.00 86.50 200 GLN A O 1
ATOM 1658 N N . LEU A 1 201 ? 0.670 5.958 -8.269 1.00 85.81 201 LEU A N 1
ATOM 1659 C CA . LEU A 1 201 ? 1.795 6.888 -8.290 1.00 85.81 201 LEU A CA 1
ATOM 1660 C C . LEU A 1 201 ? 3.130 6.145 -8.450 1.00 85.81 201 LEU A C 1
ATOM 1662 O O . LEU A 1 201 ? 3.923 6.491 -9.325 1.00 85.81 201 LEU A O 1
ATOM 1666 N N . ALA A 1 202 ? 3.350 5.085 -7.672 1.00 89.38 202 ALA A N 1
ATOM 1667 C CA . ALA A 1 202 ? 4.539 4.248 -7.778 1.00 89.38 202 ALA A CA 1
ATOM 1668 C C . ALA A 1 202 ? 4.681 3.616 -9.168 1.00 89.38 202 ALA A C 1
ATOM 1670 O O . ALA A 1 202 ? 5.748 3.704 -9.772 1.00 89.38 202 ALA A O 1
ATOM 1671 N N . LEU A 1 203 ? 3.606 3.034 -9.709 1.00 84.38 203 LEU A N 1
ATOM 1672 C CA . LEU A 1 203 ? 3.606 2.446 -11.050 1.00 84.38 203 LEU A CA 1
ATOM 1673 C C . LEU A 1 203 ? 3.944 3.482 -12.123 1.00 84.38 203 LEU A C 1
ATOM 1675 O O . LEU A 1 203 ? 4.751 3.205 -13.009 1.00 84.38 203 LEU A O 1
ATOM 1679 N N . ARG A 1 204 ? 3.355 4.681 -12.043 1.00 82.44 204 ARG A N 1
ATOM 1680 C CA . ARG A 1 204 ? 3.665 5.790 -12.954 1.00 82.44 204 ARG A CA 1
ATOM 1681 C C . ARG A 1 204 ? 5.151 6.141 -12.916 1.00 82.44 204 ARG A C 1
ATOM 1683 O O . ARG A 1 204 ? 5.751 6.337 -13.969 1.00 82.44 204 ARG A O 1
ATOM 1690 N N . ASP A 1 205 ? 5.734 6.198 -11.726 1.00 82.62 205 ASP A N 1
ATOM 1691 C CA . ASP A 1 205 ? 7.134 6.569 -11.565 1.00 82.62 205 ASP A CA 1
ATOM 1692 C C . ASP A 1 205 ? 8.067 5.470 -12.083 1.00 82.62 205 ASP A C 1
ATOM 1694 O O . ASP A 1 205 ? 8.956 5.775 -12.870 1.00 82.62 205 ASP A O 1
ATOM 1698 N N . ILE A 1 206 ? 7.827 4.199 -11.742 1.00 80.88 206 ILE A N 1
ATOM 1699 C CA . ILE A 1 206 ? 8.612 3.059 -12.252 1.00 80.88 206 ILE A CA 1
ATOM 1700 C C . ILE A 1 206 ? 8.604 3.016 -13.781 1.00 80.88 206 ILE A C 1
ATOM 1702 O O . ILE A 1 206 ? 9.645 2.805 -14.393 1.00 80.88 206 ILE A O 1
ATOM 1706 N N . ARG A 1 207 ? 7.458 3.300 -14.411 1.00 75.88 207 ARG A N 1
ATOM 1707 C CA . ARG A 1 207 ? 7.339 3.385 -15.879 1.00 75.88 207 ARG A CA 1
ATOM 1708 C C . ARG A 1 207 ? 8.189 4.499 -16.489 1.00 75.88 207 ARG A C 1
ATOM 1710 O O . ARG A 1 207 ? 8.559 4.411 -17.653 1.00 75.88 207 ARG A O 1
ATOM 1717 N N . SER A 1 208 ? 8.471 5.551 -15.725 1.00 73.94 208 SER A N 1
ATOM 1718 C CA . SER A 1 208 ? 9.338 6.654 -16.151 1.00 73.94 208 SER A CA 1
ATOM 1719 C C . SER A 1 208 ? 10.823 6.403 -15.877 1.00 73.94 208 SER A C 1
ATOM 1721 O O . SER A 1 208 ? 11.654 7.231 -16.251 1.00 73.94 208 SER A O 1
ATOM 1723 N N . TYR A 1 209 ? 11.166 5.322 -15.171 1.00 79.19 209 TYR A N 1
ATOM 1724 C CA . TYR A 1 209 ? 12.547 5.015 -14.826 1.00 79.19 209 TYR A CA 1
ATOM 1725 C C . TYR A 1 209 ? 13.203 4.215 -15.944 1.00 79.19 209 TYR A C 1
ATOM 1727 O O . TYR A 1 209 ? 12.583 3.377 -16.597 1.00 79.19 209 TYR A O 1
ATOM 1735 N N . GLU A 1 210 ? 14.488 4.464 -16.145 1.00 71.50 210 GLU A N 1
ATOM 1736 C CA . GLU A 1 210 ? 15.321 3.672 -17.040 1.00 71.50 210 GLU A CA 1
ATOM 1737 C C . GLU A 1 210 ? 16.100 2.662 -16.202 1.00 71.50 210 GLU A C 1
ATOM 1739 O O . GLU A 1 210 ? 16.576 2.987 -15.116 1.00 71.50 210 GLU A O 1
ATOM 1744 N N . TYR A 1 211 ? 16.221 1.427 -16.679 1.00 71.44 211 TYR A N 1
ATOM 1745 C CA . TYR A 1 211 ? 17.070 0.439 -16.025 1.00 71.44 211 TYR A CA 1
ATOM 1746 C C . TYR A 1 211 ? 18.472 0.488 -16.632 1.00 71.44 211 TYR A C 1
ATOM 1748 O O . TYR A 1 211 ? 18.633 0.291 -17.839 1.00 71.44 211 TYR A O 1
ATOM 1756 N N . ASP A 1 212 ? 19.466 0.777 -15.797 1.00 72.06 212 ASP A N 1
ATOM 1757 C CA . ASP A 1 212 ? 20.880 0.736 -16.152 1.00 72.06 212 ASP A CA 1
ATOM 1758 C C . ASP A 1 212 ? 21.369 -0.713 -16.044 1.00 72.06 212 ASP A C 1
ATOM 1760 O O . ASP A 1 212 ? 21.462 -1.264 -14.945 1.00 72.06 212 ASP A O 1
ATOM 1764 N N . MET A 1 213 ? 21.652 -1.330 -17.194 1.00 69.62 213 MET A N 1
ATOM 1765 C CA . MET A 1 213 ? 22.109 -2.721 -17.277 1.00 69.62 213 MET A CA 1
ATOM 1766 C C . MET A 1 213 ? 23.529 -2.905 -16.735 1.00 69.62 213 MET A C 1
ATOM 1768 O O . MET A 1 213 ? 23.844 -3.983 -16.239 1.00 69.62 213 MET A O 1
ATOM 1772 N N . GLU A 1 214 ? 24.381 -1.881 -16.802 1.00 71.31 214 GLU A N 1
ATOM 1773 C CA . GLU A 1 214 ? 25.765 -1.968 -16.324 1.00 71.31 214 GLU A CA 1
ATOM 1774 C C . GLU A 1 214 ? 25.801 -1.927 -14.800 1.00 71.31 214 GLU A C 1
ATOM 1776 O O . GLU A 1 214 ? 26.490 -2.714 -14.154 1.00 71.31 214 GLU A O 1
ATOM 1781 N N . LYS A 1 215 ? 25.005 -1.029 -14.215 1.00 72.81 215 LYS A N 1
ATOM 1782 C CA . LYS A 1 215 ? 24.946 -0.835 -12.761 1.00 72.81 215 LYS A CA 1
ATOM 1783 C C . LYS A 1 215 ? 23.849 -1.649 -12.081 1.00 72.81 215 LYS A C 1
ATOM 1785 O O . LYS A 1 215 ? 23.712 -1.565 -10.863 1.00 72.81 215 LYS A O 1
ATOM 1790 N N . GLN A 1 216 ? 23.061 -2.397 -12.854 1.00 69.25 216 GLN A N 1
ATOM 1791 C CA . GLN A 1 216 ? 21.943 -3.220 -12.387 1.00 69.25 216 GLN A CA 1
ATOM 1792 C C . GLN A 1 216 ? 20.974 -2.445 -11.473 1.00 69.25 216 GLN A C 1
ATOM 1794 O O . GLN A 1 216 ? 20.482 -2.960 -10.466 1.00 69.25 216 GLN A O 1
ATOM 1799 N N . GLN A 1 217 ? 20.685 -1.186 -11.816 1.00 74.06 217 GLN A N 1
ATOM 1800 C CA . GLN A 1 217 ? 19.878 -0.295 -10.979 1.00 74.06 217 GLN A CA 1
ATOM 1801 C C . GLN A 1 217 ? 18.899 0.559 -11.784 1.00 74.06 217 GLN A C 1
ATOM 1803 O O . GLN A 1 217 ? 19.136 0.923 -12.934 1.00 74.06 217 GLN A O 1
ATOM 1808 N N . TRP A 1 218 ? 17.811 0.956 -11.128 1.00 74.56 218 TRP A N 1
ATOM 1809 C CA . TRP A 1 218 ? 16.838 1.887 -11.689 1.00 74.56 218 TRP A CA 1
ATOM 1810 C C . TRP A 1 218 ? 17.320 3.341 -11.582 1.00 74.56 218 TRP A C 1
ATOM 1812 O O . TRP A 1 218 ? 17.568 3.862 -10.489 1.00 74.56 218 TRP A O 1
ATOM 1822 N N . LEU A 1 219 ? 17.389 4.023 -12.720 1.00 73.62 219 LEU A N 1
ATOM 1823 C CA . LEU A 1 219 ? 17.670 5.445 -12.849 1.00 73.62 219 LEU A CA 1
ATOM 1824 C C . LEU A 1 219 ? 16.361 6.222 -12.974 1.00 73.62 219 LEU A C 1
ATOM 1826 O O . LEU A 1 219 ? 15.613 6.092 -13.943 1.00 73.62 219 LEU A O 1
ATOM 1830 N N . SER A 1 220 ? 16.096 7.085 -11.995 1.00 73.69 220 SER A N 1
ATOM 1831 C CA . SER A 1 220 ? 15.002 8.042 -12.113 1.00 73.69 220 SER A CA 1
ATOM 1832 C C . SER A 1 220 ? 15.349 9.143 -13.113 1.00 73.69 220 SER A C 1
ATOM 1834 O O . SER A 1 220 ? 16.511 9.524 -13.270 1.00 73.69 220 SER A O 1
ATOM 1836 N N . HIS A 1 221 ? 14.330 9.734 -13.735 1.00 64.06 221 HIS A N 1
ATOM 1837 C CA . HIS A 1 221 ? 14.504 10.826 -14.697 1.00 64.06 221 HIS A CA 1
ATOM 1838 C C . HIS A 1 221 ? 15.291 12.027 -14.126 1.00 64.06 221 HIS A C 1
ATOM 1840 O O . HIS A 1 221 ? 16.048 12.685 -14.841 1.00 64.06 221 HIS A O 1
ATOM 1846 N N . ALA A 1 222 ? 15.149 12.294 -12.822 1.00 60.44 222 ALA A N 1
ATOM 1847 C CA . ALA A 1 222 ? 15.903 13.329 -12.114 1.00 60.44 222 ALA A CA 1
ATOM 1848 C C . ALA A 1 222 ? 17.386 12.963 -11.933 1.00 60.44 222 ALA A C 1
ATOM 1850 O O . ALA A 1 222 ? 18.248 13.830 -12.071 1.00 60.44 222 ALA A O 1
ATOM 1851 N N . LYS A 1 223 ? 17.698 11.685 -11.664 1.00 59.47 223 LYS A N 1
ATOM 1852 C CA . LYS A 1 223 ? 19.084 11.196 -11.621 1.00 59.47 223 LYS A CA 1
ATOM 1853 C C . LYS A 1 223 ? 19.719 11.237 -13.010 1.00 59.47 223 LYS A C 1
ATOM 1855 O O . LYS A 1 223 ? 20.842 11.710 -13.119 1.00 59.47 223 LYS A O 1
ATOM 1860 N N . ARG A 1 224 ? 18.970 10.882 -14.063 1.00 60.66 224 ARG A N 1
ATOM 1861 C CA . ARG A 1 224 ? 19.421 10.975 -15.461 1.00 60.66 224 ARG A CA 1
ATOM 1862 C C . ARG A 1 224 ? 19.892 12.380 -15.837 1.00 60.66 224 ARG A C 1
ATOM 1864 O O . ARG A 1 224 ? 20.960 12.511 -16.414 1.00 60.66 224 ARG A O 1
ATOM 1871 N N . ARG A 1 225 ? 19.140 13.433 -15.493 1.00 58.09 225 ARG A N 1
ATOM 1872 C CA . ARG A 1 225 ? 19.550 14.824 -15.784 1.00 58.09 225 ARG A CA 1
ATOM 1873 C C . ARG A 1 225 ? 20.844 15.243 -15.082 1.00 58.09 225 ARG A C 1
ATOM 1875 O O . ARG A 1 225 ? 21.497 16.155 -15.557 1.00 58.09 225 ARG A O 1
ATOM 1882 N N . ARG A 1 226 ? 21.195 14.600 -13.964 1.00 58.44 226 ARG A N 1
ATOM 1883 C CA . ARG A 1 226 ? 22.437 14.870 -13.222 1.00 58.44 226 ARG A CA 1
ATOM 1884 C C . ARG A 1 226 ? 23.620 14.033 -13.709 1.00 58.44 226 ARG A C 1
ATOM 1886 O O . ARG A 1 226 ? 24.753 14.433 -13.497 1.00 58.44 226 ARG A O 1
ATOM 1893 N N . THR A 1 227 ? 23.363 12.861 -14.290 1.00 54.22 227 THR A N 1
ATOM 1894 C CA . THR A 1 227 ? 24.401 11.949 -14.798 1.00 54.22 227 THR A CA 1
ATOM 1895 C C . THR A 1 227 ? 24.616 12.049 -16.302 1.00 54.22 227 THR A C 1
ATOM 1897 O O . THR A 1 227 ? 25.577 11.477 -16.804 1.00 54.22 227 THR A O 1
ATOM 1900 N N . ALA A 1 228 ? 23.721 12.716 -17.032 1.00 51.62 228 ALA A N 1
ATOM 1901 C CA . ALA A 1 228 ? 23.972 13.060 -18.419 1.00 51.62 228 ALA A CA 1
ATOM 1902 C C . ALA A 1 228 ? 25.186 14.001 -18.453 1.00 51.62 228 ALA A C 1
ATOM 1904 O O . ALA A 1 228 ? 25.179 14.983 -17.705 1.00 51.62 228 ALA A O 1
ATOM 1905 N N . PRO A 1 229 ? 26.219 13.721 -19.269 1.00 53.44 229 PRO A N 1
ATOM 1906 C CA . PRO A 1 229 ? 27.223 14.734 -19.542 1.00 53.44 229 PRO A CA 1
ATOM 1907 C C . PRO A 1 229 ? 26.469 15.961 -20.053 1.00 53.44 229 PRO A C 1
ATOM 1909 O O . PRO A 1 229 ? 25.592 15.828 -20.908 1.00 53.44 229 PRO A O 1
ATOM 1912 N N . GLU A 1 230 ? 26.738 17.133 -19.478 1.00 50.31 230 GLU A N 1
ATOM 1913 C CA . GLU A 1 230 ? 26.258 18.387 -20.043 1.00 50.31 230 GLU A CA 1
ATOM 1914 C C . GLU A 1 230 ? 26.860 18.484 -21.446 1.00 50.31 230 GLU A C 1
ATOM 1916 O O . GLU A 1 230 ? 27.998 18.917 -21.620 1.00 50.31 230 GLU A O 1
ATOM 1921 N N . THR A 1 231 ? 26.127 18.032 -22.465 1.00 51.50 231 THR A N 1
ATOM 1922 C CA . THR A 1 231 ? 26.402 18.440 -23.834 1.00 51.50 231 THR A CA 1
ATOM 1923 C C . THR A 1 231 ? 26.124 19.927 -23.859 1.00 51.50 231 THR A C 1
ATOM 1925 O O . THR A 1 231 ? 24.988 20.386 -23.966 1.00 51.50 231 THR A O 1
ATOM 1928 N N . ASN A 1 232 ? 27.184 20.693 -23.620 1.00 51.44 232 ASN A N 1
ATOM 1929 C CA . ASN A 1 232 ? 27.154 22.131 -23.707 1.00 51.44 232 ASN A CA 1
ATOM 1930 C C . ASN A 1 232 ? 26.786 22.447 -25.165 1.00 51.44 232 ASN A C 1
ATOM 1932 O O . ASN A 1 232 ? 27.579 22.129 -26.054 1.00 51.44 232 ASN A O 1
ATOM 1936 N N . PRO A 1 233 ? 25.605 23.025 -25.448 1.00 56.16 233 PRO A N 1
ATOM 1937 C CA . PRO A 1 233 ? 25.121 23.205 -26.820 1.00 56.16 233 PRO A CA 1
ATOM 1938 C C . PRO A 1 233 ? 26.071 24.074 -27.662 1.00 56.16 233 PRO A C 1
ATOM 1940 O O . PRO A 1 233 ? 26.054 24.026 -28.887 1.00 56.16 233 PRO A O 1
ATOM 1943 N N . VAL A 1 234 ? 26.954 24.833 -27.003 1.00 55.94 234 VAL A N 1
ATOM 1944 C CA . VAL A 1 234 ? 28.031 25.612 -27.624 1.00 55.94 234 VAL A CA 1
ATOM 1945 C C . VAL A 1 234 ? 29.137 24.724 -28.217 1.00 55.94 234 VAL A C 1
ATOM 1947 O O . VAL A 1 234 ? 29.743 25.101 -29.219 1.00 55.94 234 VAL A O 1
ATOM 1950 N N . ILE A 1 235 ? 29.405 23.552 -27.630 1.00 58.06 235 ILE A N 1
ATOM 1951 C CA . ILE A 1 235 ? 30.416 22.598 -28.115 1.00 58.06 235 ILE A CA 1
ATOM 1952 C C . ILE A 1 235 ? 29.892 21.865 -29.358 1.00 58.06 235 ILE A C 1
ATOM 1954 O O . ILE A 1 235 ? 30.586 21.859 -30.370 1.00 58.06 235 ILE A O 1
ATOM 1958 N N . GLU A 1 236 ? 28.645 21.376 -29.344 1.00 58.09 236 GLU A N 1
ATOM 1959 C CA . GLU A 1 236 ? 28.017 20.743 -30.522 1.00 58.09 236 GLU A CA 1
ATOM 1960 C C . GLU A 1 236 ? 27.911 21.708 -31.717 1.00 58.09 236 GLU A C 1
ATOM 1962 O O . GLU A 1 236 ? 28.193 21.329 -32.854 1.00 58.09 236 GLU A O 1
ATOM 1967 N N . LEU A 1 237 ? 27.570 22.981 -31.477 1.00 59.31 237 LEU A N 1
ATOM 1968 C CA . LEU A 1 237 ? 27.531 24.003 -32.531 1.00 59.31 237 LEU A CA 1
ATOM 1969 C C . LEU A 1 237 ? 28.917 24.295 -33.121 1.00 59.31 237 LEU A C 1
ATOM 1971 O O . LEU A 1 237 ? 29.033 24.469 -34.334 1.00 59.31 237 LEU A O 1
ATOM 1975 N N . ARG A 1 238 ? 29.968 24.323 -32.292 1.00 64.88 238 ARG A N 1
ATOM 1976 C CA . ARG A 1 238 ? 31.350 24.497 -32.766 1.00 64.88 238 ARG A CA 1
ATOM 1977 C C . ARG A 1 238 ? 31.843 23.293 -33.560 1.00 64.88 238 ARG A C 1
ATOM 1979 O O . ARG A 1 238 ? 32.499 23.480 -34.579 1.00 64.88 238 ARG A O 1
ATOM 1986 N N . GLU A 1 239 ? 31.523 22.078 -33.130 1.00 68.56 239 GLU A N 1
ATOM 1987 C CA . GLU A 1 239 ? 31.910 20.861 -33.848 1.00 68.56 239 GLU A CA 1
ATOM 1988 C C . GLU A 1 239 ? 31.206 20.758 -35.206 1.00 68.56 239 GLU A C 1
ATOM 1990 O O . GLU A 1 239 ? 31.862 20.481 -36.210 1.00 68.56 239 GLU A O 1
ATOM 1995 N N . LEU A 1 240 ? 29.915 21.099 -35.279 1.00 67.00 240 LEU A N 1
ATOM 1996 C CA . LEU A 1 240 ? 29.173 21.182 -36.543 1.00 67.00 240 LEU A CA 1
ATOM 1997 C C . LEU A 1 240 ? 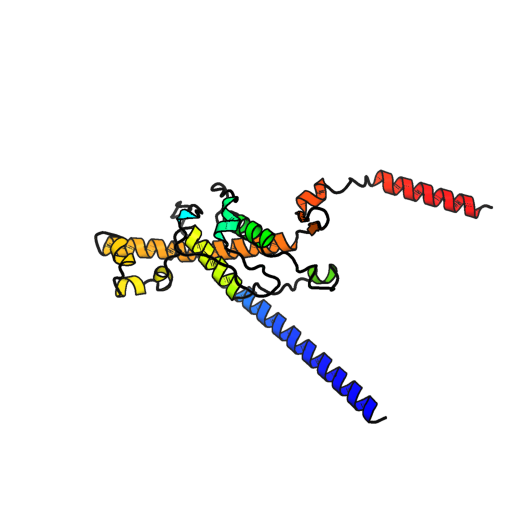29.695 22.295 -37.465 1.00 67.00 240 LEU A C 1
ATOM 1999 O O . LEU A 1 240 ? 29.761 22.110 -38.682 1.00 67.00 240 LEU A O 1
ATOM 2003 N N . GLN A 1 241 ? 30.094 23.446 -36.915 1.00 68.81 241 GLN A N 1
ATOM 2004 C CA . GLN A 1 241 ? 30.715 24.520 -37.698 1.00 68.81 241 GLN A CA 1
ATOM 2005 C C . GLN A 1 241 ? 32.081 24.107 -38.253 1.00 68.81 241 GLN A C 1
ATOM 2007 O O . GLN A 1 241 ? 32.352 24.351 -39.428 1.00 68.81 241 GLN A O 1
ATOM 2012 N N . ASN A 1 242 ? 32.905 23.430 -37.454 1.00 72.38 242 ASN A N 1
ATOM 2013 C CA . ASN A 1 242 ? 34.214 22.941 -37.886 1.00 72.38 242 ASN A CA 1
ATOM 2014 C C . ASN A 1 242 ? 34.089 21.838 -38.947 1.00 72.38 242 ASN A C 1
ATOM 2016 O O . ASN A 1 242 ? 34.834 21.842 -39.925 1.00 72.38 242 ASN A O 1
ATOM 2020 N N . GLN A 1 243 ? 33.119 20.929 -38.804 1.00 70.81 243 GLN A N 1
ATOM 2021 C CA . GLN A 1 243 ? 32.830 19.918 -39.824 1.00 70.81 243 GLN A CA 1
ATOM 2022 C C . GLN A 1 243 ? 32.373 20.564 -41.137 1.00 70.81 243 GLN A C 1
ATOM 2024 O O . GLN A 1 243 ? 32.892 20.219 -42.195 1.00 70.81 243 GLN A O 1
ATOM 2029 N N . ASN A 1 244 ? 31.476 21.552 -41.086 1.00 67.88 244 ASN A N 1
ATOM 2030 C CA . ASN A 1 244 ? 31.038 22.267 -42.288 1.00 67.88 244 ASN A CA 1
ATOM 2031 C C . ASN A 1 244 ? 32.169 23.063 -42.960 1.00 67.88 244 ASN A C 1
ATOM 2033 O O . ASN A 1 244 ? 32.230 23.108 -44.186 1.00 67.88 244 ASN A O 1
ATOM 2037 N N . GLN A 1 245 ? 33.091 23.651 -42.192 1.00 71.88 245 GLN A N 1
ATOM 2038 C CA . GLN A 1 245 ? 34.269 24.320 -42.756 1.00 71.88 245 GLN A CA 1
ATOM 2039 C C . GLN A 1 245 ? 35.235 23.336 -43.428 1.00 71.88 245 GLN A C 1
ATOM 2041 O O . GLN A 1 245 ? 35.756 23.639 -44.500 1.00 71.88 245 GLN A O 1
ATOM 2046 N N . ALA A 1 246 ? 35.428 22.146 -42.854 1.00 69.81 246 ALA A N 1
ATOM 2047 C CA . ALA A 1 246 ? 36.239 21.094 -43.465 1.00 69.81 246 ALA A CA 1
ATOM 2048 C C . ALA A 1 246 ? 35.623 20.573 -44.777 1.00 69.81 246 ALA A C 1
ATOM 2050 O O . ALA A 1 246 ? 36.339 20.381 -45.758 1.00 69.81 246 ALA A O 1
ATOM 2051 N N . TYR A 1 247 ? 34.295 20.414 -44.831 1.00 67.31 247 TYR A N 1
ATOM 2052 C CA . TYR A 1 247 ? 33.588 20.055 -46.066 1.00 67.31 247 TYR A CA 1
ATOM 2053 C C . TYR A 1 247 ? 33.704 21.135 -47.149 1.00 67.31 247 TYR A C 1
ATOM 2055 O O . TYR A 1 247 ? 33.894 20.805 -48.317 1.00 67.31 247 TYR A O 1
ATOM 2063 N N . LEU A 1 248 ? 33.637 22.416 -46.774 1.00 66.50 248 LEU A N 1
ATOM 2064 C CA . LEU A 1 248 ? 33.813 23.522 -47.719 1.00 66.50 248 LEU A CA 1
ATOM 2065 C C . LEU A 1 248 ? 35.242 23.583 -48.277 1.00 66.50 248 LEU A C 1
ATOM 2067 O O . LEU A 1 248 ? 35.407 23.818 -49.473 1.00 66.50 248 LEU A O 1
ATOM 2071 N N . ALA A 1 249 ? 36.257 23.313 -47.451 1.00 67.75 249 ALA A N 1
ATOM 2072 C CA . ALA A 1 249 ? 37.654 23.263 -47.886 1.00 67.75 249 ALA A CA 1
ATOM 2073 C C . ALA A 1 249 ? 37.927 22.114 -48.876 1.00 67.75 249 ALA A C 1
ATOM 2075 O O . ALA A 1 249 ? 38.641 22.316 -49.849 1.00 67.75 249 ALA A O 1
ATOM 2076 N N . LEU A 1 250 ? 37.305 20.947 -48.675 1.00 67.88 250 LEU A N 1
ATOM 2077 C CA . LEU A 1 250 ? 37.411 19.794 -49.583 1.00 67.88 250 LEU A CA 1
ATOM 2078 C C . LEU A 1 250 ? 36.616 19.955 -50.890 1.00 67.88 250 LEU A C 1
ATOM 2080 O O . LEU A 1 250 ? 36.843 19.210 -51.833 1.00 67.88 250 LEU A O 1
ATOM 2084 N N . SER A 1 251 ? 35.667 20.894 -50.950 1.00 60.16 251 SER A N 1
ATOM 2085 C CA . SER A 1 251 ? 34.856 21.165 -52.150 1.00 60.16 251 SER A CA 1
ATOM 2086 C C . SER A 1 251 ? 35.455 22.219 -53.094 1.00 60.16 251 SER A C 1
ATOM 2088 O O . SER A 1 251 ? 34.848 22.538 -54.115 1.00 60.16 251 SER A O 1
ATOM 2090 N N . LEU A 1 252 ? 36.606 22.790 -52.722 1.00 54.59 252 LEU A N 1
ATOM 2091 C CA . LEU A 1 252 ? 37.328 23.829 -53.467 1.00 54.59 252 LEU A CA 1
ATOM 2092 C C . LEU A 1 252 ? 38.665 23.336 -54.060 1.00 54.59 252 LEU A C 1
ATOM 2094 O O . LEU A 1 252 ? 39.366 24.135 -54.682 1.00 54.59 252 LEU A O 1
ATOM 2098 N N . GLU A 1 253 ? 38.992 22.051 -53.890 1.00 49.69 253 GLU A N 1
ATOM 2099 C CA . GLU A 1 253 ? 40.029 21.318 -54.641 1.00 49.69 253 GLU A CA 1
ATOM 2100 C C . GLU A 1 253 ? 39.395 20.525 -55.792 1.00 49.69 253 GLU A C 1
ATOM 2102 O O . GLU A 1 253 ? 40.014 20.480 -56.880 1.00 49.69 253 GLU A O 1
#

Sequence (253 aa):
MRAAASLILEAKQNRSFNKAVYESEIQIAKYDRLARSFESQPRKAKDTHEQTRVLSLNNLTRTWKLDEAAPFKRVEIPELLVRFSFNDTEPCYQNFARVFRFIFQQVYFSLRAHSGINAEYWREKHLQNLPAAVEVTLQDFALDLIGLGDPQLRLGKRAANVRTRFYIELGENEKDRQKKLDELLADFDLYKSEILKGMQLALRDIRSYEYDMEKQQWLSHAKRRRTAPETNPVIELRELQNQNQAYLALSLE

Organism: Cylicocyclus nassatus (NCBI:txid53992)